Protein AF-A0A7S3Y9T7-F1 (afdb_monomer_lite)

Foldseek 3Di:
DDDDDDDDDDDDDDDDDDDDDDDPPDPPPPPPDPLDLPLVLLVQLQCVLPLVNPQFRALVSVLVSLCQQADCPDPVVVQSVPPPSSDPVVLCVLCVVLVHDNVRHDGSVSSVVCVVVVPDRRDSVRSVPRVPPAFDDDPVNLVLLVLLQVVLPPVPPQFRAPVSLCVLQVPDDLVNQVVLCVVVVHDNGRHHGSSSLSVVLRVVDDSNVVSSVPDDNPPPPPCPVCPVVVVVVVVVVVVVCCVVVVVVVVVVVDPPDDPVVVVVVVVVVVVVVVVVVVD

Structure (mmCIF, N/CA/C/O backbone):
data_AF-A0A7S3Y9T7-F1
#
_entry.id   AF-A0A7S3Y9T7-F1
#
loop_
_atom_site.group_PDB
_atom_site.id
_atom_site.type_symbol
_atom_site.label_atom_id
_atom_site.label_alt_id
_atom_site.label_comp_id
_atom_site.label_asym_id
_atom_site.label_entity_id
_atom_site.label_seq_id
_atom_site.pdbx_PDB_ins_code
_atom_site.Cartn_x
_atom_site.Cartn_y
_atom_site.Cartn_z
_atom_site.occupancy
_atom_site.B_iso_or_equiv
_atom_site.auth_seq_id
_atom_site.auth_comp_id
_atom_site.auth_asym_id
_atom_site.auth_atom_id
_atom_site.pdbx_PDB_model_num
ATOM 1 N N . ASP A 1 1 ? -39.111 18.682 19.585 1.00 49.12 1 ASP A N 1
ATOM 2 C CA . ASP A 1 1 ? -40.121 17.680 19.980 1.00 49.12 1 ASP A CA 1
ATOM 3 C C . ASP A 1 1 ? -40.919 17.181 18.788 1.00 49.12 1 ASP A C 1
ATOM 5 O O . ASP A 1 1 ? -42.037 17.613 18.546 1.00 49.12 1 ASP A O 1
ATOM 9 N N . ALA A 1 2 ? -40.319 16.281 18.009 1.00 41.00 2 ALA A N 1
ATOM 10 C CA . ALA A 1 2 ? -41.018 15.524 16.978 1.00 41.00 2 ALA A CA 1
ATOM 11 C C . ALA A 1 2 ? -40.841 14.047 17.327 1.00 41.00 2 ALA A C 1
ATOM 13 O O . ALA A 1 2 ? -39.738 13.510 17.258 1.00 41.00 2 ALA A O 1
ATOM 14 N N . ALA A 1 3 ? -41.929 13.469 17.824 1.00 41.81 3 ALA A N 1
ATOM 15 C CA . ALA A 1 3 ? -42.002 12.148 18.413 1.00 41.81 3 ALA A CA 1
ATOM 16 C C . ALA A 1 3 ? -41.741 11.037 17.387 1.00 41.81 3 ALA A C 1
ATOM 18 O O . ALA A 1 3 ? -42.323 11.017 16.299 1.00 41.81 3 ALA A O 1
ATOM 19 N N . GLU A 1 4 ? -40.892 10.096 17.792 1.00 40.97 4 GLU A N 1
ATOM 20 C CA . GLU A 1 4 ? -40.717 8.785 17.183 1.00 40.97 4 GLU A CA 1
ATOM 21 C C . GLU A 1 4 ? -42.053 8.029 17.146 1.00 40.97 4 GLU A C 1
ATOM 23 O O . GLU A 1 4 ? -42.783 7.966 18.137 1.00 40.97 4 GLU A O 1
ATOM 28 N N . LYS A 1 5 ? -42.369 7.422 15.998 1.00 46.81 5 LYS A N 1
ATOM 29 C CA . LYS A 1 5 ? -43.410 6.395 15.903 1.00 46.81 5 LYS A CA 1
ATOM 30 C C . LYS A 1 5 ? -42.742 5.015 15.873 1.00 46.81 5 LYS A C 1
ATOM 32 O O . LYS A 1 5 ? -41.926 4.784 14.981 1.00 46.81 5 LYS A O 1
ATOM 37 N N . PRO A 1 6 ? -43.101 4.089 16.778 1.00 47.19 6 PRO A N 1
ATOM 38 C CA . PRO A 1 6 ? -42.644 2.707 16.723 1.00 47.19 6 PRO A CA 1
ATOM 39 C C . PRO A 1 6 ? -43.492 1.907 15.725 1.00 47.19 6 PRO A C 1
ATOM 41 O O . PRO A 1 6 ? -44.721 1.988 15.736 1.00 47.19 6 PRO A O 1
ATOM 44 N N . PHE A 1 7 ? -42.843 1.116 14.871 1.00 39.94 7 PHE A N 1
ATOM 45 C CA . PHE A 1 7 ? -43.518 0.162 13.991 1.00 39.94 7 PHE A CA 1
ATOM 46 C C . PHE A 1 7 ? -43.463 -1.227 14.641 1.00 39.94 7 PHE A C 1
ATOM 48 O O . PHE A 1 7 ? -42.431 -1.895 14.630 1.00 39.94 7 PHE A O 1
ATOM 55 N N . LEU A 1 8 ? -44.575 -1.626 15.260 1.00 40.97 8 LEU A N 1
ATOM 56 C CA . LEU A 1 8 ? -44.822 -2.967 15.785 1.00 40.97 8 LEU A CA 1
ATOM 57 C C . LEU A 1 8 ? -45.651 -3.767 14.776 1.00 40.97 8 LEU A C 1
ATOM 59 O O . LEU A 1 8 ? -46.703 -3.302 14.356 1.00 40.97 8 LEU A O 1
ATOM 63 N N . GLY A 1 9 ? -45.184 -4.988 14.499 1.00 35.34 9 GLY A N 1
ATOM 64 C CA . GLY A 1 9 ? -46.000 -6.196 14.364 1.00 35.34 9 GLY A CA 1
ATOM 65 C C . GLY A 1 9 ? -46.881 -6.352 13.123 1.00 35.34 9 GLY A C 1
ATOM 66 O O . GLY A 1 9 ? -47.842 -5.624 12.938 1.00 35.34 9 GLY A O 1
ATOM 67 N N . ASN A 1 10 ? -46.646 -7.433 12.376 1.00 36.41 10 ASN A N 1
ATOM 68 C CA . ASN A 1 10 ? -47.749 -8.247 11.873 1.00 36.41 10 ASN A CA 1
ATOM 69 C C . ASN A 1 10 ? -47.364 -9.732 11.888 1.00 36.41 10 ASN A C 1
ATOM 71 O O . ASN A 1 10 ? -46.427 -10.163 11.219 1.00 36.41 10 ASN A O 1
ATOM 75 N N . SER A 1 11 ? -48.117 -10.471 12.702 1.00 39.12 11 SER A N 1
ATOM 76 C CA . SER A 1 11 ? -48.344 -11.913 12.630 1.00 39.12 11 SER A CA 1
ATOM 77 C C . SER A 1 11 ? -49.447 -12.214 11.610 1.00 39.12 11 SER A C 1
ATOM 79 O O . SER A 1 11 ? -50.312 -11.366 11.417 1.00 39.12 11 SER A O 1
ATOM 81 N N . LEU A 1 12 ? -49.428 -13.447 11.085 1.00 39.00 12 LEU A N 1
ATOM 82 C CA . LEU A 1 12 ? -50.397 -14.224 10.272 1.00 39.00 12 LEU A CA 1
ATOM 83 C C . LEU A 1 12 ? -49.661 -14.721 9.009 1.00 39.00 12 LEU A C 1
ATOM 85 O O . LEU A 1 12 ? -48.993 -13.938 8.354 1.00 39.00 12 LEU A O 1
ATOM 89 N N . GLU A 1 13 ? -49.675 -15.991 8.609 1.00 41.69 13 GLU A N 1
ATOM 90 C CA . GLU A 1 13 ? -50.643 -17.059 8.852 1.00 41.69 13 GLU A CA 1
ATOM 91 C C . GLU A 1 13 ? -50.007 -18.432 8.524 1.00 41.69 13 GLU A C 1
ATOM 93 O O . GLU A 1 13 ? -49.109 -18.538 7.689 1.00 41.69 13 GLU A O 1
ATOM 98 N N . LYS A 1 14 ? -50.479 -19.480 9.212 1.00 41.59 14 LYS A N 1
ATOM 99 C CA . LYS A 1 14 ? -50.368 -20.912 8.849 1.00 41.59 14 LYS A CA 1
ATOM 100 C C . LYS A 1 14 ? -51.162 -21.142 7.540 1.00 41.59 14 LYS A C 1
ATOM 102 O O . LYS A 1 14 ? -52.044 -20.346 7.267 1.00 41.59 14 LYS A O 1
ATOM 107 N N . ALA A 1 15 ? -51.043 -22.178 6.716 1.00 43.03 15 ALA A N 1
ATOM 108 C CA . ALA A 1 15 ? -50.392 -23.484 6.688 1.00 43.03 15 ALA A CA 1
ATOM 109 C C . ALA A 1 15 ? -50.273 -23.877 5.195 1.00 43.03 15 ALA A C 1
ATOM 111 O O . ALA A 1 15 ? -51.022 -23.347 4.384 1.00 43.03 15 ALA A O 1
ATOM 112 N N . ASP A 1 16 ? -49.405 -24.827 4.843 1.00 43.34 16 ASP A N 1
ATOM 113 C CA . ASP A 1 16 ? -49.863 -26.033 4.140 1.00 43.34 16 ASP A CA 1
ATOM 114 C C . ASP A 1 16 ? -48.762 -27.091 4.067 1.00 43.34 16 ASP A C 1
ATOM 116 O O . ASP A 1 16 ? -47.592 -26.824 3.794 1.00 43.34 16 ASP A O 1
ATOM 120 N N . SER A 1 17 ? -49.176 -28.312 4.393 1.00 45.91 17 SER A N 1
ATOM 121 C CA . SER A 1 17 ? -48.370 -29.515 4.515 1.00 45.91 17 SER A CA 1
ATOM 122 C C . SER A 1 17 ? -48.588 -30.442 3.320 1.00 45.91 17 SER A C 1
ATOM 124 O O . SER A 1 17 ? -49.709 -30.871 3.070 1.00 45.91 17 SER A O 1
ATOM 126 N N . SER A 1 18 ? -47.510 -30.823 2.645 1.00 43.91 18 SER A N 1
ATOM 127 C CA . SER A 1 18 ? -47.302 -32.107 1.947 1.00 43.91 18 SER A CA 1
ATOM 128 C C . SER A 1 18 ? -45.825 -32.086 1.525 1.00 43.91 18 SER A C 1
ATOM 130 O O . SER A 1 18 ? -45.368 -31.085 0.994 1.00 43.91 18 SER A O 1
ATOM 132 N N . GLY A 1 19 ? -44.933 -33.003 1.891 1.00 38.06 19 GLY A N 1
ATOM 133 C CA . GLY A 1 19 ? -45.004 -34.458 1.893 1.00 38.06 19 GLY A CA 1
ATOM 134 C C . GLY A 1 19 ? -43.937 -34.944 0.896 1.00 38.06 19 GLY A C 1
ATOM 135 O O . GLY A 1 19 ? -44.040 -34.591 -0.269 1.00 38.06 19 GLY A O 1
ATOM 136 N N . GLU A 1 20 ? -42.952 -35.731 1.366 1.00 39.34 20 GLU A N 1
ATOM 137 C CA . GLU A 1 20 ? -41.862 -36.401 0.605 1.00 39.34 20 GLU A CA 1
ATOM 138 C C . GLU A 1 20 ? -40.694 -35.514 0.109 1.00 39.34 20 GLU A C 1
ATOM 140 O O . GLU A 1 20 ? -40.901 -34.481 -0.500 1.00 39.34 20 GLU A O 1
ATOM 145 N N . LYS A 1 21 ? -39.401 -35.818 0.295 1.00 37.66 21 LYS A N 1
ATOM 146 C CA . LYS A 1 21 ? -38.645 -37.036 0.638 1.00 37.66 21 LYS A CA 1
ATOM 147 C C . LYS A 1 21 ? -37.485 -36.651 1.563 1.00 37.66 21 LYS A C 1
ATOM 149 O O . LYS A 1 21 ? -36.825 -35.642 1.345 1.00 37.66 21 LYS A O 1
ATOM 154 N N . GLY A 1 22 ? -37.229 -37.480 2.574 1.00 39.59 22 GLY A N 1
ATOM 155 C CA . GLY A 1 22 ? -36.104 -37.311 3.488 1.00 39.59 22 GLY A CA 1
ATOM 156 C C . GLY A 1 22 ? -34.767 -37.556 2.796 1.00 39.59 22 GLY A C 1
ATOM 157 O O . GLY A 1 22 ? -34.355 -38.701 2.618 1.00 39.59 22 GLY A O 1
ATOM 158 N N . GLU A 1 23 ? -34.076 -36.475 2.459 1.00 39.59 23 GLU A N 1
ATOM 159 C CA . GLU A 1 23 ? -32.633 -36.479 2.279 1.00 39.59 23 GLU A CA 1
ATOM 160 C C . GLU A 1 23 ? -32.023 -36.221 3.657 1.00 39.59 23 GLU A C 1
ATOM 162 O O . GLU A 1 23 ? -32.215 -35.164 4.257 1.00 39.59 23 GLU A O 1
ATOM 167 N N . LYS A 1 24 ? -31.370 -37.248 4.212 1.00 39.94 24 LYS A N 1
ATOM 168 C CA . LYS A 1 24 ? -30.599 -37.144 5.451 1.00 39.94 24 LYS A CA 1
ATOM 169 C C . LYS A 1 24 ? -29.427 -36.201 5.191 1.00 39.94 24 LYS A C 1
ATOM 171 O O . LYS A 1 24 ? -28.340 -36.648 4.834 1.00 39.94 24 LYS A O 1
ATOM 176 N N . VAL A 1 25 ? -29.658 -34.905 5.371 1.00 42.78 25 VAL A N 1
ATOM 177 C CA . VAL A 1 25 ? -28.586 -33.937 5.566 1.00 42.78 25 VAL A CA 1
ATOM 178 C C . VAL A 1 25 ? -27.939 -34.330 6.882 1.00 42.78 25 VAL A C 1
ATOM 180 O O . VAL A 1 25 ? -28.549 -34.239 7.945 1.00 42.78 25 VAL A O 1
ATOM 183 N N . ALA A 1 26 ? -26.749 -34.910 6.777 1.00 37.69 26 ALA A N 1
ATOM 184 C CA . ALA A 1 26 ? -25.931 -35.227 7.923 1.00 37.69 26 ALA A CA 1
ATOM 185 C C . ALA A 1 26 ? -25.745 -33.946 8.740 1.00 37.69 26 ALA A C 1
ATOM 187 O O . ALA A 1 26 ? -25.224 -32.958 8.222 1.00 37.69 26 ALA A O 1
ATOM 188 N N . ASP A 1 27 ? -26.167 -33.992 10.004 1.00 39.94 27 ASP A N 1
ATOM 189 C CA . ASP A 1 27 ? -25.687 -33.110 11.061 1.00 39.94 27 ASP A CA 1
ATOM 190 C C . ASP A 1 27 ? -24.163 -33.258 11.133 1.00 39.94 27 ASP A C 1
ATOM 192 O O . ASP A 1 27 ? -23.608 -34.043 11.905 1.00 39.94 27 ASP A O 1
ATOM 196 N N . THR A 1 28 ? -23.448 -32.532 10.279 1.00 42.06 28 THR A N 1
ATOM 197 C CA . THR A 1 28 ? -22.055 -32.213 10.541 1.00 42.06 28 THR A CA 1
ATOM 198 C C . THR A 1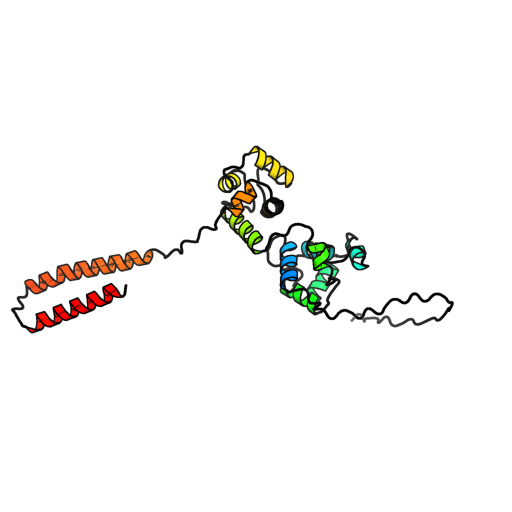 28 ? -22.081 -31.121 11.588 1.00 42.06 28 THR A C 1
ATOM 200 O O . THR A 1 28 ? -22.211 -29.940 11.266 1.00 42.06 28 THR A O 1
ATOM 203 N N . ALA A 1 29 ? -21.997 -31.543 12.850 1.00 34.25 29 ALA A N 1
ATOM 204 C CA . ALA A 1 29 ? -21.604 -30.677 13.946 1.00 34.25 29 ALA A CA 1
ATOM 205 C C . ALA A 1 29 ? -20.441 -29.775 13.478 1.00 34.25 29 ALA A C 1
ATOM 207 O O . ALA A 1 29 ? -19.526 -30.284 12.812 1.00 34.25 29 ALA A O 1
ATOM 208 N N . PRO A 1 30 ? -20.475 -28.459 13.764 1.00 40.53 30 PRO A N 1
ATOM 209 C CA . PRO A 1 30 ? -19.373 -27.573 13.425 1.00 40.53 30 PRO A CA 1
ATOM 210 C C . PRO A 1 30 ? -18.113 -28.164 14.049 1.00 40.53 30 PRO A C 1
ATOM 212 O O . PRO A 1 30 ? -18.070 -28.437 15.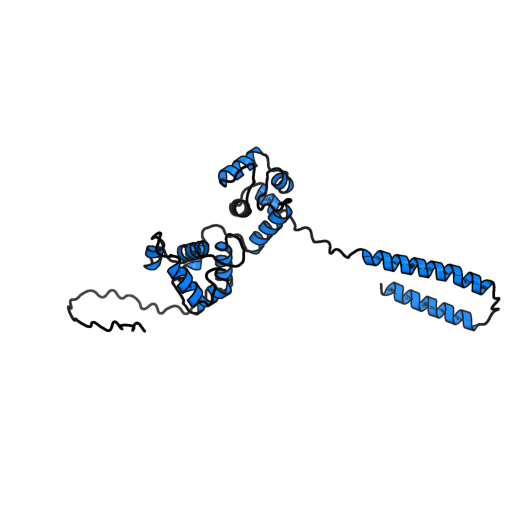248 1.00 40.53 30 PRO A O 1
ATOM 215 N N . LYS A 1 31 ? -17.122 -28.469 13.208 1.00 41.25 31 LYS A N 1
ATOM 216 C CA . LYS A 1 31 ? -15.832 -28.950 13.685 1.00 41.25 31 LYS A CA 1
ATOM 217 C C . LYS A 1 31 ? -15.238 -27.816 14.511 1.00 41.25 31 LYS A C 1
ATOM 219 O O . LYS A 1 31 ? -14.794 -26.832 13.940 1.00 41.25 31 LYS A O 1
ATOM 224 N N . GLU A 1 32 ? -15.249 -27.964 15.834 1.00 39.59 32 GLU A N 1
ATOM 225 C CA . GLU A 1 32 ? -14.451 -27.169 16.768 1.00 39.59 32 GLU A CA 1
ATOM 226 C C . GLU A 1 32 ? -12.969 -27.404 16.447 1.00 39.59 32 GLU A C 1
ATOM 228 O O . GLU A 1 32 ? -12.297 -28.258 17.022 1.00 39.59 32 GLU A O 1
ATOM 233 N N . GLY A 1 33 ? -12.480 -26.708 15.430 1.00 41.84 33 GLY A N 1
ATOM 234 C CA . GLY A 1 33 ? -11.118 -26.784 14.937 1.00 41.84 33 GLY A CA 1
ATOM 235 C C . GLY A 1 33 ? -10.621 -25.376 14.695 1.00 41.84 33 GLY A C 1
ATOM 236 O O . GLY A 1 33 ? -10.555 -24.954 13.554 1.00 41.84 33 GLY A O 1
ATOM 237 N N . ASP A 1 34 ? -10.340 -24.673 15.792 1.00 47.00 34 ASP A N 1
ATOM 238 C CA . ASP A 1 34 ? -9.683 -23.363 15.845 1.00 47.00 34 ASP A CA 1
ATOM 239 C C . ASP A 1 34 ? -10.107 -22.400 14.728 1.00 47.00 34 ASP A C 1
ATOM 241 O O . ASP A 1 34 ? -9.303 -21.871 13.961 1.00 47.00 34 ASP A O 1
ATOM 245 N N . ASP A 1 35 ? -11.417 -22.165 14.652 1.00 51.50 35 ASP A N 1
ATOM 246 C CA . ASP A 1 35 ? -11.983 -21.047 13.923 1.00 51.50 35 ASP A CA 1
ATOM 247 C C . ASP A 1 35 ? -11.519 -19.774 14.642 1.00 51.50 35 ASP A C 1
ATOM 249 O O . ASP A 1 35 ? -12.269 -19.149 15.383 1.00 51.50 35 ASP A O 1
ATOM 253 N N . ARG A 1 36 ? -10.288 -19.326 14.471 1.00 55.62 36 ARG A N 1
ATOM 254 C CA . ARG A 1 36 ? -9.866 -17.957 14.769 1.00 55.62 36 ARG A CA 1
ATOM 255 C C . ARG A 1 36 ? -9.078 -17.536 13.549 1.00 55.62 36 ARG A C 1
ATOM 257 O O . ARG A 1 36 ? -8.096 -18.181 13.211 1.00 55.62 36 ARG A O 1
ATOM 264 N N . ILE A 1 37 ? -9.547 -16.492 12.861 1.00 60.84 37 ILE A N 1
ATOM 265 C CA . ILE A 1 37 ? -8.692 -15.845 11.861 1.00 60.84 37 ILE A CA 1
ATOM 266 C C . ILE A 1 37 ? -7.451 -15.446 12.639 1.00 60.84 37 ILE A C 1
ATOM 268 O O . ILE A 1 37 ? -7.576 -14.770 13.668 1.00 60.84 37 ILE A O 1
ATOM 272 N N . GLN A 1 38 ? -6.293 -15.942 12.221 1.00 66.50 38 GLN A N 1
ATOM 273 C CA . GLN A 1 38 ? -5.065 -15.616 12.926 1.00 66.50 38 GLN A CA 1
ATOM 274 C C . GLN A 1 38 ? -4.880 -14.103 12.796 1.00 66.50 38 GLN A C 1
ATOM 276 O O . GLN A 1 38 ? -5.134 -13.537 11.733 1.00 66.50 38 GLN A O 1
ATOM 281 N N . ALA A 1 39 ? -4.521 -13.427 13.890 1.00 72.81 39 ALA A N 1
ATOM 282 C CA . ALA A 1 39 ? -4.375 -11.969 13.901 1.00 72.81 39 ALA A CA 1
ATOM 283 C C . ALA A 1 39 ? -3.469 -11.479 12.753 1.00 72.81 39 ALA A C 1
ATOM 285 O O . ALA A 1 39 ? -3.737 -10.437 12.153 1.00 72.81 39 ALA A O 1
ATOM 286 N N . ASP A 1 40 ? -2.486 -12.305 12.405 1.00 72.25 40 ASP A N 1
ATOM 287 C CA . ASP A 1 40 ? -1.539 -12.128 11.311 1.00 72.25 40 ASP A CA 1
ATOM 288 C C . ASP A 1 40 ? -2.230 -12.066 9.933 1.00 72.25 40 ASP A C 1
ATOM 290 O O . ASP A 1 40 ? -1.885 -11.232 9.100 1.00 72.25 40 ASP A O 1
ATOM 294 N N . GLU A 1 41 ? -3.269 -12.875 9.687 1.00 75.88 41 GLU A N 1
ATOM 295 C CA . GLU A 1 41 ? -4.016 -12.856 8.419 1.00 75.88 41 GLU A CA 1
ATOM 296 C C . GLU A 1 41 ? -4.854 -11.578 8.264 1.00 75.88 41 GLU A C 1
ATOM 298 O O . GLU A 1 41 ? -5.007 -11.059 7.156 1.00 75.88 41 GLU A O 1
ATOM 303 N N . ILE A 1 42 ? -5.397 -11.052 9.369 1.00 80.56 42 ILE A N 1
ATOM 304 C CA . ILE A 1 42 ? -6.134 -9.779 9.362 1.00 80.56 42 ILE A CA 1
ATOM 305 C C . ILE A 1 42 ? -5.175 -8.627 9.059 1.00 80.56 42 ILE A C 1
ATOM 307 O O . ILE A 1 42 ? -5.536 -7.728 8.301 1.00 80.56 42 ILE A O 1
ATOM 311 N N . GLU A 1 43 ? -3.970 -8.662 9.626 1.00 84.81 43 GLU A N 1
ATOM 312 C CA . GLU A 1 43 ? -2.930 -7.660 9.397 1.00 84.81 43 GLU A CA 1
ATOM 313 C C . GLU A 1 43 ? -2.440 -7.664 7.945 1.00 84.81 43 GLU A C 1
ATOM 315 O O . GLU A 1 43 ? -2.453 -6.616 7.302 1.00 84.81 43 GLU A O 1
ATOM 320 N N . GLU A 1 44 ? -2.130 -8.832 7.373 1.00 78.00 44 GLU A N 1
ATOM 321 C CA . GLU A 1 44 ? -1.762 -8.937 5.953 1.00 78.00 44 GLU A CA 1
ATOM 322 C C . GLU A 1 44 ? -2.856 -8.392 5.029 1.00 78.00 44 GLU A C 1
ATOM 324 O O . GLU A 1 44 ? -2.585 -7.736 4.017 1.00 78.00 44 GLU A O 1
ATOM 329 N N . LEU A 1 45 ? -4.114 -8.675 5.361 1.00 80.69 45 LEU A N 1
ATOM 330 C CA . LEU A 1 45 ? -5.239 -8.229 4.562 1.00 80.69 45 LEU A CA 1
ATOM 331 C C . LEU A 1 45 ? -5.479 -6.720 4.720 1.00 80.69 45 LEU A C 1
ATOM 333 O O . LEU A 1 45 ? -5.781 -6.055 3.733 1.00 80.69 45 LEU A O 1
ATOM 337 N N . PHE A 1 46 ? -5.313 -6.171 5.923 1.00 87.62 46 PHE A N 1
ATOM 338 C CA . PHE A 1 46 ? -5.353 -4.729 6.165 1.00 87.62 46 PHE A CA 1
ATOM 339 C C . PHE A 1 46 ? -4.299 -4.009 5.322 1.00 87.62 46 PHE A C 1
ATOM 341 O O . PHE A 1 46 ? -4.644 -3.164 4.497 1.00 87.62 46 PHE A O 1
ATOM 348 N N . ASP A 1 47 ? -3.041 -4.438 5.433 1.00 83.94 47 ASP A N 1
ATOM 349 C CA . ASP A 1 47 ? -1.902 -3.873 4.703 1.00 83.94 47 ASP A CA 1
ATOM 350 C C . ASP A 1 47 ? -2.077 -3.950 3.183 1.00 83.94 47 ASP A C 1
ATOM 352 O O . ASP A 1 47 ? -1.483 -3.173 2.430 1.00 83.94 47 ASP A O 1
ATOM 356 N N . ARG A 1 48 ? -2.853 -4.918 2.695 1.00 80.88 48 ARG A N 1
ATOM 357 C CA . ARG A 1 48 ? -3.149 -5.048 1.271 1.00 80.88 48 ARG A CA 1
ATOM 358 C C . ARG A 1 48 ? -4.088 -3.960 0.763 1.00 80.88 48 ARG A C 1
ATOM 360 O O . ARG A 1 48 ? -3.925 -3.536 -0.380 1.00 80.88 48 ARG A O 1
ATOM 367 N N . PHE A 1 49 ? -5.087 -3.592 1.558 1.00 86.56 49 PHE A N 1
ATOM 368 C CA . PHE A 1 49 ? -6.101 -2.614 1.166 1.00 86.56 49 PHE A CA 1
ATOM 369 C C . PHE A 1 49 ? -5.738 -1.187 1.565 1.00 86.56 49 PHE A C 1
ATOM 371 O O . PHE A 1 49 ? -6.290 -0.272 0.972 1.00 86.56 49 PHE A O 1
ATOM 378 N N . ASP A 1 50 ? -4.802 -1.008 2.495 1.00 87.75 50 ASP A N 1
ATOM 379 C CA . ASP A 1 50 ? -4.157 0.272 2.795 1.00 87.75 50 ASP A CA 1
ATOM 380 C C . ASP A 1 50 ? -3.219 0.654 1.623 1.00 87.75 50 ASP A C 1
ATOM 382 O O . ASP A 1 50 ? -2.023 0.315 1.598 1.00 87.75 50 ASP A O 1
ATOM 386 N N . GLU A 1 51 ? -3.813 1.241 0.568 1.00 81.88 51 GLU A N 1
ATOM 387 C CA . GLU A 1 51 ? -3.159 1.539 -0.716 1.00 81.88 51 GLU A CA 1
ATOM 388 C C . GLU A 1 51 ? -2.060 2.586 -0.513 1.00 81.88 51 GLU A C 1
ATOM 390 O O . GLU A 1 51 ? -0.962 2.434 -1.058 1.00 81.88 51 GLU A O 1
ATOM 395 N N . ASP A 1 52 ? -2.339 3.610 0.295 1.00 80.75 52 ASP A N 1
ATOM 396 C CA . ASP A 1 52 ? -1.412 4.700 0.609 1.00 80.75 52 ASP A CA 1
ATOM 397 C C . ASP A 1 52 ? -0.511 4.406 1.821 1.00 80.75 52 ASP A C 1
ATOM 399 O O . ASP A 1 52 ? 0.475 5.109 2.042 1.00 80.75 52 ASP A O 1
ATOM 403 N N . SER A 1 53 ? -0.764 3.305 2.538 1.00 84.31 53 SER A N 1
ATOM 404 C CA . SER A 1 53 ? 0.018 2.877 3.700 1.00 84.31 53 SER A CA 1
ATOM 405 C C . SER A 1 53 ? 0.042 3.896 4.834 1.00 84.31 53 SER A C 1
ATOM 407 O O . SER A 1 53 ? 1.050 4.014 5.540 1.00 84.31 53 SER A O 1
ATOM 409 N N . ASN A 1 54 ? -1.047 4.640 5.000 1.00 84.81 54 ASN A N 1
ATOM 410 C CA . ASN A 1 54 ? -1.175 5.642 6.049 1.00 84.81 54 ASN A CA 1
ATOM 411 C C . ASN A 1 54 ? -1.571 5.025 7.413 1.00 84.81 54 ASN A C 1
ATOM 413 O O . ASN A 1 54 ? -1.598 5.739 8.416 1.00 84.81 54 ASN A O 1
ATOM 417 N N . GLY A 1 55 ? -1.843 3.713 7.472 1.00 89.94 55 GLY A N 1
ATOM 418 C CA . GLY A 1 55 ? -2.283 2.998 8.673 1.00 89.94 55 GLY A CA 1
ATOM 419 C C . GLY A 1 55 ? -3.798 3.030 8.906 1.00 89.94 55 GLY A C 1
ATOM 420 O O . GLY A 1 55 ? -4.265 2.606 9.970 1.00 89.94 55 GLY A O 1
ATOM 421 N N . PHE A 1 56 ? -4.569 3.519 7.937 1.00 95.06 56 PHE A N 1
ATOM 422 C CA . PHE A 1 56 ? -6.013 3.697 7.993 1.00 95.06 56 PHE A CA 1
ATOM 423 C C . PHE A 1 56 ? -6.670 3.259 6.683 1.00 95.06 56 PHE A C 1
ATOM 425 O O . PHE A 1 56 ? -6.298 3.693 5.604 1.00 95.06 56 PHE A O 1
ATOM 432 N N . LEU A 1 57 ? -7.751 2.486 6.778 1.00 92.12 57 LEU A N 1
ATOM 433 C CA . LEU A 1 57 ? -8.599 2.201 5.624 1.00 92.12 57 LEU A CA 1
ATOM 434 C C . LEU A 1 57 ? -9.639 3.303 5.463 1.00 92.12 57 LEU A C 1
ATOM 436 O O . LEU A 1 57 ? -10.567 3.433 6.274 1.00 92.12 57 LEU A O 1
ATOM 440 N N . ASN A 1 58 ? -9.519 4.070 4.386 1.00 93.94 58 ASN A N 1
ATOM 441 C CA . ASN A 1 58 ? -10.540 5.020 3.971 1.00 93.94 58 ASN A CA 1
ATOM 442 C C . ASN A 1 58 ? -11.762 4.294 3.363 1.00 93.94 58 ASN A C 1
ATOM 444 O O . ASN A 1 58 ? -11.792 3.076 3.181 1.00 93.94 58 ASN A O 1
ATOM 448 N N . ARG A 1 59 ? -12.816 5.042 3.006 1.00 92.94 59 ARG A N 1
ATOM 449 C CA . ARG A 1 59 ? -14.059 4.462 2.454 1.00 92.94 59 ARG A CA 1
ATOM 450 C C . ARG A 1 59 ? -13.829 3.591 1.213 1.00 92.94 59 ARG A C 1
ATOM 452 O O . ARG A 1 59 ? -14.504 2.575 1.058 1.00 92.94 59 ARG A O 1
ATOM 459 N N . LYS A 1 60 ? -12.960 4.028 0.295 1.00 90.00 60 LYS A N 1
ATOM 460 C CA . LYS A 1 60 ? -12.691 3.326 -0.970 1.00 90.00 60 LYS A CA 1
ATOM 461 C C . LYS A 1 60 ? -11.975 2.007 -0.683 1.00 90.00 60 LYS A C 1
ATOM 463 O O . LYS A 1 60 ? -12.388 0.974 -1.202 1.00 90.00 60 LYS A O 1
ATOM 468 N N . GLU A 1 61 ? -10.965 2.047 0.172 1.00 90.88 61 GLU A N 1
ATOM 469 C CA . GLU A 1 61 ? -10.162 0.889 0.573 1.00 90.88 61 GLU A CA 1
ATOM 470 C C . GLU A 1 61 ? -10.989 -0.123 1.364 1.00 90.88 61 GLU A C 1
ATOM 472 O O . GLU A 1 61 ? -11.009 -1.306 1.032 1.00 90.88 61 GLU A O 1
ATOM 477 N N . LEU A 1 62 ? -11.787 0.343 2.330 1.00 89.00 62 LEU A N 1
ATOM 478 C CA . LEU A 1 62 ? -12.688 -0.516 3.097 1.00 89.00 62 LEU A CA 1
ATOM 479 C C . LEU A 1 62 ? -13.772 -1.159 2.216 1.00 89.00 62 LEU A C 1
ATOM 481 O O . LEU A 1 62 ? -14.189 -2.295 2.444 1.00 89.00 62 LEU A O 1
ATOM 485 N N . PHE A 1 63 ? -14.250 -0.460 1.186 1.00 87.06 63 PHE A N 1
ATOM 486 C CA . PHE A 1 63 ? -15.180 -1.066 0.238 1.00 87.06 63 PHE A CA 1
ATOM 487 C C . PHE A 1 63 ? -14.529 -2.226 -0.521 1.00 87.06 63 PHE A C 1
ATOM 489 O O . PHE A 1 63 ? -15.109 -3.310 -0.596 1.00 87.06 63 PHE A O 1
ATOM 496 N N . GLN A 1 64 ? -13.319 -2.020 -1.049 1.00 84.25 64 GLN A N 1
ATOM 497 C CA . GLN A 1 64 ? -12.570 -3.082 -1.721 1.00 84.25 64 GLN A CA 1
ATOM 498 C C . GLN A 1 64 ? -12.273 -4.246 -0.770 1.00 84.25 64 GLN A C 1
ATOM 500 O O . GLN A 1 64 ? -12.423 -5.405 -1.160 1.00 84.25 64 GLN A O 1
ATOM 505 N N . TYR A 1 65 ? -11.939 -3.934 0.483 1.00 84.25 65 TYR A N 1
ATOM 506 C CA . TYR A 1 65 ? -11.764 -4.903 1.554 1.00 84.25 65 TYR A CA 1
ATOM 507 C C . TYR A 1 65 ? -12.999 -5.798 1.691 1.00 84.25 65 TYR A C 1
ATOM 509 O O . TYR A 1 65 ? -12.882 -7.023 1.644 1.00 84.25 65 TYR A O 1
ATOM 517 N N . PHE A 1 66 ? -14.204 -5.224 1.791 1.00 82.81 66 PHE A N 1
ATOM 518 C CA . PHE A 1 66 ? -15.437 -6.012 1.900 1.00 82.81 66 PHE A CA 1
ATOM 519 C C . PHE A 1 66 ? -15.750 -6.817 0.644 1.00 82.81 66 PHE A C 1
ATOM 521 O O . PHE A 1 66 ? -16.152 -7.974 0.752 1.00 82.81 66 PHE A O 1
ATOM 528 N N . VAL A 1 67 ? -15.545 -6.246 -0.542 1.00 81.06 67 VAL A N 1
ATOM 529 C CA . VAL A 1 67 ? -15.727 -6.967 -1.812 1.00 81.06 67 VAL A CA 1
ATOM 530 C C . VAL A 1 67 ? -14.814 -8.193 -1.873 1.00 81.06 67 VAL A C 1
ATOM 532 O O . VAL A 1 67 ? -15.244 -9.254 -2.316 1.00 81.06 67 VAL A O 1
ATOM 535 N N . ALA A 1 68 ? -13.571 -8.069 -1.406 1.00 77.25 68 ALA A N 1
ATOM 536 C CA . ALA A 1 68 ? -12.611 -9.163 -1.412 1.00 77.25 68 ALA A CA 1
ATOM 537 C C . ALA A 1 68 ? -12.870 -10.199 -0.312 1.00 77.25 68 ALA A C 1
ATOM 539 O O . ALA A 1 68 ? -12.665 -11.385 -0.538 1.00 77.25 68 ALA A O 1
ATOM 540 N N . THR A 1 69 ? -13.325 -9.776 0.866 1.00 76.25 69 THR A N 1
ATOM 541 C CA . THR A 1 69 ? -13.555 -10.658 2.027 1.00 76.25 69 THR A CA 1
ATOM 542 C C . THR A 1 69 ? -14.948 -11.260 2.089 1.00 76.25 69 THR A C 1
ATOM 544 O O . THR A 1 69 ? -15.192 -12.149 2.900 1.00 76.25 69 THR A O 1
ATOM 547 N N . THR A 1 70 ? -15.854 -10.855 1.201 1.00 75.75 70 THR A N 1
ATOM 548 C CA . THR A 1 70 ? -17.206 -11.408 1.143 1.00 75.75 70 THR A CA 1
ATOM 549 C C . THR A 1 70 ? -17.330 -12.407 -0.010 1.00 75.75 70 THR A C 1
ATOM 551 O O . THR A 1 70 ? -17.033 -12.051 -1.153 1.00 75.75 70 THR A O 1
ATOM 554 N N . PRO A 1 71 ? -17.832 -13.635 0.227 1.00 74.06 71 PRO A N 1
ATOM 555 C CA . PRO A 1 71 ? -18.099 -14.582 -0.848 1.00 74.06 71 PRO A CA 1
ATOM 556 C C . PRO A 1 71 ? -19.057 -13.983 -1.884 1.00 74.06 71 PRO A C 1
ATOM 558 O O . PRO A 1 71 ? -20.119 -13.482 -1.488 1.00 74.06 71 PRO A O 1
ATOM 561 N N . PRO A 1 72 ? -18.749 -14.056 -3.192 1.00 75.38 72 PRO A N 1
ATOM 562 C CA . PRO A 1 72 ? -19.575 -13.445 -4.235 1.00 75.38 72 PRO A CA 1
ATOM 563 C C . PRO A 1 72 ? -20.990 -14.035 -4.276 1.00 75.38 72 PRO A C 1
ATOM 565 O O . PRO A 1 72 ? -21.948 -13.312 -4.542 1.00 75.38 72 PRO A O 1
ATOM 568 N N . ASP A 1 73 ? -21.132 -15.317 -3.935 1.00 79.50 73 ASP A N 1
ATOM 569 C CA . ASP A 1 73 ? -22.417 -16.022 -3.942 1.00 79.50 73 ASP A CA 1
ATOM 570 C C . ASP A 1 73 ? -23.285 -15.723 -2.714 1.00 79.50 73 ASP A C 1
ATOM 572 O O . ASP A 1 73 ? -24.495 -15.980 -2.727 1.00 79.50 73 ASP A O 1
ATOM 576 N N . SER A 1 74 ? -22.701 -15.134 -1.665 1.00 78.81 74 SER A N 1
ATOM 577 C CA . SER A 1 74 ? -23.452 -14.731 -0.480 1.00 78.81 74 SER A CA 1
ATOM 578 C C . SER A 1 74 ? -24.432 -13.601 -0.806 1.00 78.81 74 SER A C 1
ATOM 580 O O . SER A 1 74 ? -24.231 -12.801 -1.724 1.00 78.81 74 SER A O 1
ATOM 582 N N . VAL A 1 75 ? -25.489 -13.478 0.005 1.00 80.88 75 VAL A N 1
ATOM 583 C CA . VAL A 1 75 ? -26.456 -12.367 -0.092 1.00 80.88 75 VAL A CA 1
ATOM 584 C C . VAL A 1 75 ? -25.741 -11.013 -0.081 1.00 80.88 75 VAL A C 1
ATOM 586 O O . VAL A 1 75 ? -26.175 -10.070 -0.736 1.00 80.88 75 VAL A O 1
ATOM 589 N N . MET A 1 76 ? -24.628 -10.922 0.644 1.00 76.38 76 MET A N 1
ATOM 590 C CA . MET A 1 76 ? -23.843 -9.703 0.764 1.00 76.38 76 MET A CA 1
ATOM 591 C C . MET A 1 76 ? -22.891 -9.475 -0.395 1.00 76.38 76 MET A C 1
ATOM 593 O O . MET A 1 76 ? -22.818 -8.345 -0.862 1.00 76.38 76 MET A O 1
ATOM 597 N N . GLY A 1 77 ? -22.242 -10.515 -0.918 1.00 78.56 77 GLY A N 1
ATOM 598 C CA . GLY A 1 77 ? -21.412 -10.413 -2.121 1.00 78.56 77 GLY A CA 1
ATOM 599 C C . GLY A 1 77 ? -22.213 -9.860 -3.296 1.00 78.56 77 GLY A C 1
ATOM 600 O O . GLY A 1 77 ? -21.800 -8.893 -3.934 1.00 78.56 77 GLY A O 1
ATOM 601 N N . LYS A 1 78 ? -23.439 -10.366 -3.486 1.00 82.38 78 LYS A N 1
ATOM 602 C CA . LYS A 1 78 ? -24.386 -9.853 -4.491 1.00 82.38 78 LYS A CA 1
ATOM 603 C C . LYS A 1 78 ? -24.770 -8.389 -4.267 1.00 82.38 78 LYS A C 1
ATOM 605 O O . LYS A 1 78 ? -24.981 -7.657 -5.230 1.00 82.38 78 LYS A O 1
ATOM 610 N N . LYS A 1 79 ? -24.865 -7.945 -3.010 1.00 83.62 79 LYS A N 1
ATOM 611 C CA . LYS A 1 79 ? -25.146 -6.542 -2.675 1.00 83.62 79 LYS A CA 1
ATOM 612 C C . LYS A 1 79 ? -23.924 -5.647 -2.890 1.00 83.62 79 LYS A C 1
ATOM 614 O O . LYS A 1 79 ? -24.083 -4.564 -3.433 1.00 83.62 79 LYS A O 1
ATOM 619 N N . TYR A 1 80 ? -22.716 -6.095 -2.548 1.00 77.88 80 TYR A N 1
ATOM 620 C CA . TYR A 1 80 ? -21.479 -5.338 -2.778 1.00 77.88 80 TYR A CA 1
ATOM 621 C C . TYR A 1 80 ? -21.142 -5.157 -4.264 1.00 77.88 80 TYR A C 1
ATOM 623 O O . TYR A 1 80 ? -20.491 -4.182 -4.621 1.00 77.88 80 TYR A O 1
ATOM 631 N N . GLN A 1 81 ? -21.633 -6.036 -5.141 1.00 76.12 81 GLN A 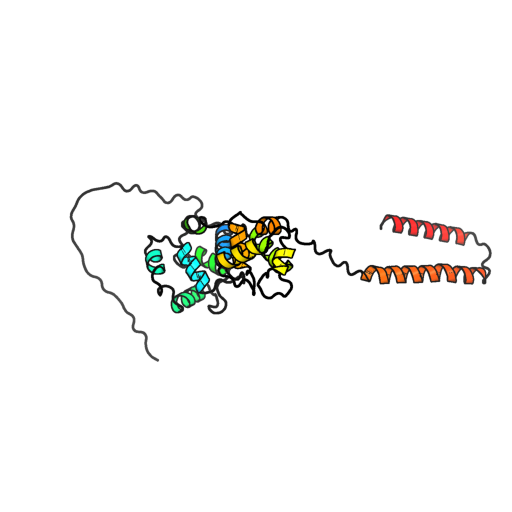N 1
ATOM 632 C CA . GLN A 1 81 ? -21.549 -5.842 -6.594 1.00 76.12 81 GLN A CA 1
ATOM 633 C C . GLN A 1 81 ? -22.420 -4.679 -7.102 1.00 76.12 81 GLN A C 1
ATOM 635 O O . GLN A 1 81 ? -22.209 -4.190 -8.211 1.00 76.12 81 GLN A O 1
ATOM 640 N N . GLN A 1 82 ? -23.391 -4.207 -6.312 1.00 82.12 82 GLN A N 1
ATOM 641 C CA . GLN A 1 82 ? -24.191 -3.037 -6.660 1.00 82.12 82 GLN A CA 1
ATOM 642 C C . GLN A 1 82 ? -23.391 -1.773 -6.332 1.00 82.12 82 GLN A C 1
ATOM 644 O O . GLN A 1 82 ? -23.043 -1.531 -5.176 1.00 82.12 82 GLN A O 1
ATOM 649 N N . LYS A 1 83 ? -23.131 -0.957 -7.361 1.00 70.50 83 LYS A N 1
ATOM 650 C CA . LYS A 1 83 ? -22.225 0.208 -7.340 1.00 70.50 83 LYS A CA 1
ATOM 651 C C . LYS A 1 83 ? -22.481 1.209 -6.197 1.00 70.50 83 LYS A C 1
ATOM 653 O O . LYS A 1 83 ? -21.546 1.879 -5.775 1.00 70.50 83 LYS A O 1
ATOM 658 N N . ASP A 1 84 ? -23.700 1.247 -5.657 1.00 78.69 84 ASP A N 1
ATOM 659 C CA . ASP A 1 84 ? -24.129 2.223 -4.645 1.00 78.69 84 ASP A CA 1
ATOM 660 C C . ASP A 1 84 ? -24.468 1.614 -3.275 1.00 78.69 84 ASP A C 1
ATOM 662 O O . ASP A 1 84 ? -24.927 2.318 -2.369 1.00 78.69 84 ASP A O 1
ATOM 666 N N . TYR A 1 85 ? -24.260 0.306 -3.088 1.00 80.44 85 TYR A N 1
ATOM 667 C CA . TYR A 1 85 ? -24.662 -0.355 -1.847 1.00 80.44 85 TYR A CA 1
ATOM 668 C C . TYR A 1 85 ? -23.843 0.118 -0.644 1.00 80.44 85 TYR A C 1
ATOM 670 O O . TYR A 1 85 ? -24.410 0.433 0.403 1.00 80.44 85 TYR A O 1
ATOM 678 N N . PHE A 1 86 ? -22.517 0.207 -0.786 1.00 82.75 86 PHE A N 1
ATOM 679 C CA . PHE A 1 86 ? -21.630 0.695 0.271 1.00 82.75 86 PHE A CA 1
ATOM 680 C C . PHE A 1 86 ? -21.376 2.198 0.124 1.00 82.75 86 PHE A C 1
ATOM 682 O O . PHE A 1 86 ? -20.301 2.662 -0.254 1.00 82.75 86 PHE A O 1
ATOM 689 N N . ASN A 1 87 ? -22.423 2.970 0.390 1.00 86.12 87 ASN A N 1
ATOM 690 C CA . ASN A 1 87 ? -22.370 4.424 0.340 1.00 86.12 87 ASN A CA 1
ATOM 691 C C . ASN A 1 87 ? -21.780 5.038 1.628 1.00 86.12 87 ASN A C 1
ATOM 693 O O . ASN A 1 87 ? -21.471 4.358 2.609 1.00 86.12 87 ASN A O 1
ATOM 697 N N . LEU A 1 88 ? -21.643 6.368 1.627 1.00 86.75 88 LEU A N 1
ATOM 698 C CA . LEU A 1 88 ? -21.078 7.126 2.747 1.00 86.75 88 LEU A CA 1
ATOM 699 C C . LEU A 1 88 ? -21.845 6.931 4.066 1.00 86.75 88 LEU A C 1
ATOM 701 O O . LEU A 1 88 ? -21.229 6.985 5.127 1.00 86.75 88 LEU A O 1
ATOM 705 N N . VAL A 1 89 ? -23.163 6.712 4.010 1.00 88.44 89 VAL A N 1
ATOM 706 C CA . VAL A 1 89 ? -23.995 6.526 5.208 1.00 88.44 89 VAL A CA 1
ATOM 707 C C . VAL A 1 89 ? -23.599 5.235 5.913 1.00 88.44 89 VAL A C 1
ATOM 709 O O . VAL A 1 89 ? -23.233 5.275 7.084 1.00 88.44 89 VAL A O 1
ATOM 712 N N . ARG A 1 90 ? -23.544 4.118 5.179 1.00 87.75 90 ARG A N 1
ATOM 713 C CA . ARG A 1 90 ? -23.126 2.826 5.744 1.00 87.75 90 ARG A CA 1
ATOM 714 C C . ARG A 1 90 ? -21.693 2.829 6.248 1.00 87.75 90 ARG A C 1
ATOM 716 O O . ARG A 1 90 ? -21.414 2.246 7.287 1.00 87.75 90 ARG A O 1
ATOM 723 N N . TYR A 1 91 ? -20.792 3.490 5.526 1.00 89.88 91 TYR A N 1
ATOM 724 C CA . TYR A 1 91 ? -19.413 3.647 5.977 1.00 89.88 91 TYR A CA 1
ATOM 725 C C . TYR A 1 91 ? -19.348 4.375 7.330 1.00 89.88 91 TYR A C 1
ATOM 727 O O . TYR A 1 91 ? -18.718 3.882 8.259 1.00 89.88 91 TYR A O 1
ATOM 735 N N . ARG A 1 92 ? -20.075 5.490 7.487 1.00 92.69 92 ARG A N 1
ATOM 736 C CA . ARG A 1 92 ? -20.145 6.228 8.761 1.00 92.69 92 ARG A CA 1
ATOM 737 C C . ARG A 1 92 ? -20.769 5.408 9.887 1.00 92.69 92 ARG A C 1
ATOM 739 O O . ARG A 1 92 ? -20.280 5.466 11.012 1.00 92.69 92 ARG A O 1
ATOM 746 N N . GLU A 1 93 ? -21.831 4.658 9.600 1.00 90.81 93 GLU A N 1
ATOM 747 C CA . GLU A 1 93 ? -22.452 3.744 10.568 1.00 90.81 93 GLU A CA 1
ATOM 748 C C . GLU A 1 93 ? -21.468 2.668 11.030 1.00 90.81 93 GLU A C 1
ATOM 750 O O . GLU A 1 93 ? -21.361 2.406 12.229 1.00 90.81 93 GLU A O 1
ATOM 755 N N . PHE A 1 94 ? -20.701 2.100 10.097 1.00 90.06 94 PHE A N 1
ATOM 756 C CA . PHE A 1 94 ? -19.677 1.112 10.408 1.00 90.06 94 PHE A CA 1
ATOM 757 C C . PHE A 1 94 ? -18.569 1.707 11.282 1.00 90.06 94 PHE A C 1
ATOM 759 O O . PHE A 1 94 ? -18.323 1.182 12.365 1.00 90.06 94 PHE A O 1
ATOM 766 N N . CYS A 1 95 ? -17.984 2.846 10.892 1.00 91.75 95 CYS A N 1
ATOM 767 C CA . CYS A 1 95 ? -16.998 3.569 11.705 1.00 91.75 95 CYS A CA 1
ATOM 768 C C . CYS A 1 95 ? -17.521 3.835 13.124 1.00 91.75 95 CYS A C 1
ATOM 770 O O . CYS A 1 95 ? -16.843 3.528 14.101 1.00 91.75 95 CYS A O 1
ATOM 772 N N . LYS A 1 96 ? -18.769 4.304 13.255 1.00 92.31 96 LYS A N 1
ATOM 773 C CA . LYS A 1 96 ? -19.402 4.552 14.557 1.00 92.31 96 LYS A CA 1
ATOM 774 C C . LYS A 1 96 ? -19.529 3.279 15.400 1.00 92.31 96 LYS A C 1
ATOM 776 O O . LYS A 1 96 ? -19.319 3.340 16.607 1.00 92.31 96 LYS A O 1
ATOM 781 N N . SER A 1 97 ? -19.846 2.137 14.785 1.00 88.88 97 SER A N 1
ATOM 782 C CA . SER A 1 97 ? -19.980 0.854 15.496 1.00 88.88 97 SER A CA 1
ATOM 783 C C . SER A 1 97 ? -18.659 0.336 16.080 1.00 88.88 97 SER A C 1
ATOM 785 O O . SER A 1 97 ? -18.659 -0.302 17.133 1.00 88.88 97 SER A O 1
ATOM 787 N N . VAL A 1 98 ? -17.531 0.665 15.442 1.00 90.50 98 VAL A N 1
ATOM 788 C CA . VAL A 1 98 ? -16.179 0.270 15.878 1.00 90.50 98 VAL A CA 1
ATOM 789 C C . VAL A 1 98 ? -15.430 1.383 16.621 1.00 90.50 98 VAL A C 1
ATOM 791 O O . VAL A 1 98 ? -14.272 1.197 16.986 1.00 90.50 98 VAL A O 1
ATOM 794 N N . GLY A 1 99 ? -16.081 2.528 16.858 1.00 91.88 99 GLY A N 1
ATOM 795 C CA . GLY A 1 99 ? -15.488 3.681 17.541 1.00 91.88 99 GLY A CA 1
ATOM 796 C C . GLY A 1 99 ? -14.419 4.424 16.730 1.00 91.88 99 GLY A C 1
ATOM 797 O O . GLY A 1 99 ? -13.554 5.058 17.323 1.00 91.88 99 GLY A O 1
ATOM 798 N N . ALA A 1 100 ? -14.455 4.337 15.399 1.00 93.38 100 ALA A N 1
ATOM 799 C CA . ALA A 1 100 ? -13.544 5.043 14.500 1.00 93.38 100 ALA A CA 1
ATOM 800 C C . ALA A 1 100 ? -14.144 6.369 13.998 1.00 93.38 100 ALA A C 1
ATOM 802 O O . ALA A 1 100 ? -15.364 6.498 13.853 1.00 93.38 100 ALA A O 1
ATOM 803 N N . ASP A 1 101 ? -13.280 7.335 13.679 1.00 93.44 101 ASP A N 1
ATOM 804 C CA . ASP A 1 101 ? -13.670 8.569 12.994 1.00 93.44 101 ASP A CA 1
ATOM 805 C C . ASP A 1 101 ? -13.792 8.309 11.479 1.00 93.44 101 ASP A C 1
ATOM 807 O O . ASP A 1 101 ? -12.802 7.939 10.841 1.00 93.44 101 ASP A O 1
ATOM 811 N N . PRO A 1 102 ? -14.973 8.515 10.861 1.00 92.44 102 PRO A N 1
ATOM 812 C CA . PRO A 1 102 ? -15.139 8.347 9.422 1.00 92.44 102 PRO A CA 1
ATOM 813 C C . PRO A 1 102 ? -14.217 9.228 8.569 1.00 92.44 102 PRO A C 1
ATOM 815 O O . PRO A 1 102 ? -13.963 8.874 7.418 1.00 92.44 102 PRO A O 1
ATOM 818 N N . LEU A 1 103 ? -13.774 10.383 9.077 1.00 91.81 103 LEU A N 1
ATOM 819 C CA . LEU A 1 103 ? -12.883 11.28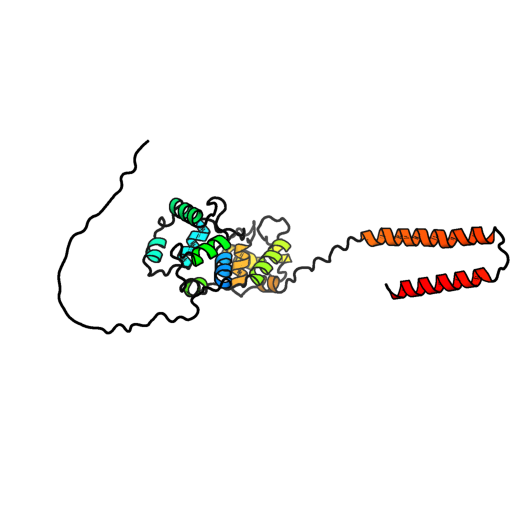0 8.334 1.00 91.81 103 LEU A CA 1
ATOM 820 C C . LEU A 1 103 ? -11.447 10.757 8.285 1.00 91.81 103 LEU A C 1
ATOM 822 O O . LEU A 1 103 ? -10.792 10.923 7.262 1.00 91.81 103 LEU A O 1
ATOM 826 N N . THR A 1 104 ? -10.995 10.105 9.354 1.00 93.25 104 THR A N 1
ATOM 827 C CA . THR A 1 104 ? -9.639 9.553 9.460 1.00 93.25 104 THR A CA 1
ATOM 828 C C . THR A 1 104 ? -9.536 8.175 8.809 1.00 93.25 104 THR A C 1
ATOM 830 O O . THR A 1 104 ? -8.547 7.885 8.150 1.00 93.25 104 THR A O 1
ATOM 833 N N . GLY A 1 105 ? -10.565 7.335 8.950 1.00 92.38 105 GLY A N 1
ATOM 834 C CA . GLY A 1 105 ? -10.540 5.948 8.480 1.00 92.38 105 GLY A CA 1
ATOM 835 C C . GLY A 1 105 ? -10.472 4.936 9.618 1.00 92.38 105 GLY A C 1
ATOM 836 O O . GLY A 1 105 ? -10.584 5.282 10.795 1.00 92.38 105 GLY A O 1
ATOM 837 N N . LEU A 1 106 ? -10.347 3.658 9.263 1.00 93.88 106 LEU A N 1
ATOM 838 C CA . LEU A 1 106 ? -10.288 2.565 10.233 1.00 93.88 106 LEU A CA 1
ATOM 839 C C . LEU A 1 106 ? -8.868 2.063 10.422 1.00 93.88 106 LEU A C 1
ATOM 841 O O . LEU A 1 106 ? -8.210 1.708 9.453 1.00 93.88 106 LEU A O 1
ATOM 845 N N . THR A 1 107 ? -8.447 1.934 11.675 1.00 95.06 107 THR A N 1
ATOM 846 C CA . THR A 1 107 ? -7.178 1.286 12.023 1.00 95.06 107 THR A CA 1
ATOM 847 C C . THR A 1 107 ? -7.301 -0.237 11.994 1.00 95.06 107 THR A C 1
ATOM 849 O O . THR A 1 107 ? -8.405 -0.794 12.056 1.00 95.06 107 THR A O 1
ATOM 852 N N . LEU A 1 108 ? -6.157 -0.922 11.989 1.00 91.06 108 LEU A N 1
ATOM 853 C CA . LEU A 1 108 ? -6.081 -2.376 12.134 1.00 91.06 108 LEU A CA 1
ATOM 854 C C . LEU A 1 108 ? -6.839 -2.875 13.375 1.00 91.06 108 LEU A C 1
ATOM 856 O O . LEU A 1 108 ? -7.581 -3.853 13.298 1.00 91.06 108 LEU A O 1
ATOM 860 N N . GLU A 1 109 ? -6.718 -2.175 14.504 1.00 91.94 109 GLU A N 1
ATOM 861 C CA . GLU A 1 109 ? -7.400 -2.540 15.751 1.00 91.94 109 GLU A CA 1
ATOM 862 C C . GLU A 1 109 ? -8.924 -2.390 15.646 1.00 91.94 109 GLU A C 1
ATOM 864 O O . GLU A 1 109 ? -9.673 -3.210 16.182 1.00 91.94 109 GLU A O 1
ATOM 869 N N . ASN A 1 110 ? -9.417 -1.404 14.884 1.00 92.06 110 ASN A N 1
ATOM 870 C CA . ASN A 1 110 ? -10.851 -1.296 14.608 1.00 92.06 110 ASN A CA 1
ATOM 871 C C . ASN A 1 110 ? -11.354 -2.495 13.794 1.00 92.06 110 ASN A C 1
ATOM 873 O O . ASN A 1 110 ? -12.433 -3.015 14.082 1.00 92.06 110 ASN A O 1
ATOM 877 N N . ILE A 1 111 ? -10.576 -2.946 12.805 1.00 88.88 111 ILE A N 1
ATOM 878 C CA . ILE A 1 111 ? -10.909 -4.119 11.990 1.00 88.88 111 ILE A CA 1
ATOM 879 C C . ILE A 1 111 ? -10.882 -5.391 12.841 1.00 88.88 111 ILE A C 1
ATOM 881 O O . ILE A 1 111 ? -11.866 -6.128 12.834 1.00 88.88 111 ILE A O 1
ATOM 885 N N . LYS A 1 112 ? -9.832 -5.619 13.642 1.00 87.56 112 LYS A N 1
ATOM 886 C CA . LYS A 1 112 ? -9.765 -6.748 14.591 1.00 87.56 112 LYS A CA 1
ATOM 887 C C . LYS A 1 112 ? -10.975 -6.763 15.528 1.00 87.56 112 LYS A C 1
ATOM 889 O O . LYS A 1 112 ? -11.661 -7.779 15.627 1.00 87.56 112 LYS A O 1
ATOM 894 N N . SER A 1 113 ? -11.314 -5.615 16.120 1.00 87.31 113 SER A N 1
ATOM 895 C CA . SER A 1 113 ? -12.486 -5.493 16.993 1.00 87.31 113 SER A CA 1
ATOM 896 C C . SER A 1 113 ? -13.800 -5.796 16.263 1.00 87.31 113 SER A C 1
ATOM 898 O O . SER A 1 113 ? -14.712 -6.371 16.858 1.00 87.31 113 SER A O 1
ATOM 900 N N . ALA A 1 114 ? -13.914 -5.446 14.977 1.00 85.19 114 ALA A N 1
ATOM 901 C CA . ALA A 1 114 ? -15.083 -5.784 14.170 1.00 85.19 114 ALA A CA 1
ATOM 902 C C . ALA A 1 114 ? -15.234 -7.303 13.988 1.00 85.19 114 ALA A C 1
ATOM 904 O O . ALA A 1 114 ? -16.339 -7.819 14.155 1.00 85.19 114 ALA A O 1
ATOM 905 N N . TYR A 1 115 ? -14.137 -8.025 13.730 1.00 79.19 115 TYR A N 1
ATOM 906 C CA . TYR A 1 115 ? -14.154 -9.492 13.641 1.00 79.19 115 TYR A CA 1
ATOM 907 C C . TYR A 1 115 ? -14.514 -10.155 14.968 1.00 79.19 115 TYR A C 1
ATOM 909 O O . TYR A 1 115 ? -15.345 -11.063 14.983 1.00 79.19 115 TYR A O 1
ATOM 917 N N . GLU A 1 116 ? -13.932 -9.693 16.077 1.00 81.12 116 GLU A N 1
ATOM 918 C CA . GLU A 1 116 ? -14.200 -10.235 17.417 1.00 81.12 116 GLU A CA 1
ATOM 919 C C . GLU A 1 116 ? -15.661 -10.061 17.832 1.00 81.12 116 GLU A C 1
ATOM 921 O O . GLU A 1 116 ? -16.268 -10.956 18.414 1.00 81.12 116 GLU A O 1
ATOM 926 N N . LYS A 1 117 ? -16.244 -8.904 17.515 1.00 77.75 117 LYS A N 1
ATOM 927 C CA . LYS A 1 117 ? -17.639 -8.581 17.833 1.00 77.75 117 LYS A CA 1
ATOM 928 C C . LYS A 1 117 ? -18.627 -9.101 16.787 1.00 77.75 117 LYS A C 1
ATOM 930 O O . LYS A 1 117 ? -19.823 -8.847 16.916 1.00 77.75 117 LYS A O 1
ATOM 935 N N . HIS A 1 118 ? -18.143 -9.782 15.745 1.00 70.81 118 HIS A N 1
ATOM 936 C CA . HIS A 1 118 ? -18.934 -10.217 14.593 1.00 70.81 118 HIS A CA 1
ATOM 937 C C . HIS A 1 118 ? -19.713 -9.066 13.921 1.00 70.81 118 HIS A C 1
ATOM 939 O O . HIS A 1 118 ? -20.799 -9.261 13.365 1.00 70.81 118 HIS A O 1
ATOM 945 N N . TYR A 1 119 ? -19.162 -7.847 13.969 1.00 65.38 119 TYR A N 1
ATOM 946 C CA . TYR A 1 119 ? -19.735 -6.675 13.318 1.00 65.38 119 TYR A CA 1
ATOM 947 C C . TYR A 1 119 ? -19.488 -6.743 11.815 1.00 65.38 119 TYR A C 1
ATOM 949 O O . TYR A 1 119 ? -18.424 -6.385 11.321 1.00 65.38 119 TYR A O 1
ATOM 957 N N . GLY A 1 120 ? -20.532 -7.135 11.087 1.00 53.78 120 GLY A N 1
ATOM 958 C CA . GLY A 1 120 ? -20.564 -7.078 9.633 1.00 53.78 120 GLY A CA 1
ATOM 959 C C . GLY A 1 120 ? -19.822 -8.236 8.971 1.00 53.78 120 GLY A C 1
ATOM 960 O O . GLY A 1 120 ? -18.660 -8.473 9.243 1.00 53.78 120 GLY A O 1
ATOM 961 N N . TYR A 1 121 ? -20.560 -8.930 8.102 1.00 55.81 121 TYR A N 1
ATOM 962 C CA . TYR A 1 121 ? -20.273 -9.543 6.789 1.00 55.81 121 TYR A CA 1
ATOM 963 C C . TYR A 1 121 ? -18.890 -10.087 6.382 1.00 55.81 121 TYR A C 1
ATOM 965 O O . TYR A 1 121 ? -18.825 -10.785 5.371 1.00 55.81 121 TYR A O 1
ATOM 973 N N . ALA A 1 122 ? -17.815 -9.817 7.111 1.00 53.94 122 ALA A N 1
ATOM 974 C CA . ALA A 1 122 ? -16.502 -10.389 6.915 1.00 53.94 122 ALA A CA 1
ATOM 975 C C . ALA A 1 122 ? -16.538 -11.852 7.371 1.00 53.94 122 ALA A C 1
ATOM 977 O O . ALA A 1 122 ? -16.342 -12.190 8.540 1.00 53.94 122 ALA A O 1
ATOM 978 N N . HIS A 1 123 ? -16.912 -12.726 6.438 1.00 55.72 123 HIS A N 1
ATOM 979 C CA . HIS A 1 123 ? -17.000 -14.149 6.708 1.00 55.72 123 HIS A CA 1
ATOM 980 C C . HIS A 1 123 ? -15.590 -14.693 6.909 1.00 55.72 123 HIS A C 1
ATOM 982 O O . HIS A 1 123 ? -14.718 -14.561 6.047 1.00 55.72 123 HIS A O 1
ATOM 988 N N . LYS A 1 124 ? -15.405 -15.327 8.059 1.00 57.28 124 LYS A N 1
ATOM 989 C CA . LYS A 1 124 ? -14.146 -15.883 8.544 1.00 57.28 124 LYS A CA 1
ATOM 990 C C . LYS A 1 124 ? -13.388 -16.713 7.510 1.00 57.28 124 LYS A C 1
ATOM 992 O O . LYS A 1 124 ? -12.191 -16.543 7.317 1.00 57.28 124 LYS A O 1
ATOM 997 N N . ASP A 1 125 ? -14.135 -17.538 6.786 1.00 54.62 125 ASP A N 1
ATOM 998 C CA . ASP A 1 125 ? -13.597 -18.548 5.871 1.00 54.62 125 ASP A CA 1
ATOM 999 C C . ASP A 1 125 ? -13.160 -17.976 4.511 1.00 54.62 125 ASP A C 1
ATOM 1001 O O . ASP A 1 125 ? -12.500 -18.643 3.709 1.00 54.62 125 ASP A O 1
ATOM 1005 N N . TRP A 1 126 ? -13.535 -16.729 4.205 1.00 51.06 126 TRP A N 1
ATOM 1006 C CA . TRP A 1 126 ? -13.321 -16.152 2.877 1.00 51.06 126 TRP A CA 1
ATOM 1007 C C . TRP A 1 126 ? -12.129 -15.199 2.794 1.00 51.06 126 TRP A C 1
ATOM 1009 O O . TRP A 1 126 ? -11.571 -15.025 1.705 1.00 51.06 126 TRP A O 1
ATOM 1019 N N . VAL A 1 127 ? -11.666 -14.679 3.937 1.00 52.44 127 VAL A N 1
ATOM 1020 C CA . VAL A 1 127 ? -10.385 -13.957 4.062 1.00 52.44 127 VAL A CA 1
ATOM 1021 C C . VAL A 1 127 ? -9.245 -14.796 3.463 1.00 52.44 127 VAL A C 1
ATOM 1023 O O . VAL A 1 127 ? -8.453 -14.296 2.663 1.00 52.44 127 VAL A O 1
ATOM 1026 N N . VAL A 1 128 ? -9.265 -16.110 3.713 1.00 49.88 128 VAL A N 1
ATOM 1027 C CA . VAL A 1 128 ? -8.298 -17.089 3.189 1.00 49.88 128 VAL A CA 1
ATOM 1028 C C . VAL A 1 128 ? -8.500 -17.375 1.690 1.00 49.88 128 VAL A C 1
ATOM 1030 O O . VAL A 1 128 ? -7.538 -17.542 0.938 1.00 49.88 128 VAL A O 1
ATOM 1033 N N . THR A 1 129 ? -9.745 -17.391 1.203 1.00 48.62 129 THR A N 1
ATOM 1034 C CA . THR A 1 129 ? -10.062 -17.926 -0.137 1.00 48.62 129 THR A CA 1
ATOM 1035 C C . THR A 1 129 ? -9.975 -16.884 -1.261 1.00 48.62 129 THR A C 1
ATOM 1037 O O . THR A 1 129 ? -9.516 -17.208 -2.363 1.00 48.62 129 THR A O 1
ATOM 1040 N N . ALA A 1 130 ? -10.364 -15.631 -1.007 1.00 46.25 130 ALA A N 1
ATOM 1041 C CA . ALA A 1 130 ? -10.305 -14.545 -1.997 1.00 46.25 130 ALA A CA 1
ATOM 1042 C C . ALA A 1 130 ? -9.149 -13.560 -1.775 1.00 46.25 130 ALA A C 1
ATOM 1044 O O . ALA A 1 130 ? -8.667 -12.957 -2.739 1.00 46.25 130 ALA A O 1
ATOM 1045 N N . GLY A 1 131 ? -8.629 -13.461 -0.547 1.00 43.91 131 GLY A N 1
ATOM 1046 C CA . GLY A 1 131 ? -7.433 -12.681 -0.235 1.00 43.91 131 GLY A CA 1
ATOM 1047 C C . GLY A 1 131 ? -6.157 -13.268 -0.855 1.00 43.91 131 GLY A C 1
ATOM 1048 O O . GLY A 1 131 ? -5.327 -12.544 -1.396 1.00 43.91 131 GLY A O 1
ATOM 1049 N N . MET A 1 132 ? -6.007 -14.592 -0.888 1.00 46.16 132 MET A N 1
ATOM 1050 C CA . MET A 1 132 ? -4.693 -15.196 -1.150 1.00 46.16 132 MET A CA 1
ATOM 1051 C C . MET A 1 132 ? -4.333 -15.445 -2.626 1.00 46.16 132 MET A C 1
ATOM 1053 O O . MET A 1 132 ? -3.201 -15.838 -2.909 1.00 46.16 132 MET A O 1
ATOM 1057 N N . ARG A 1 133 ? -5.238 -15.226 -3.594 1.00 45.75 133 ARG A N 1
ATOM 1058 C CA . ARG A 1 133 ? -4.971 -15.599 -5.004 1.00 45.75 133 ARG A CA 1
ATOM 1059 C C . ARG A 1 133 ? -4.185 -14.572 -5.821 1.00 45.75 133 ARG A C 1
ATOM 1061 O O . ARG A 1 133 ? -3.673 -14.930 -6.878 1.00 45.75 133 ARG A O 1
ATOM 1068 N N . SER A 1 134 ? -4.013 -13.345 -5.333 1.00 46.84 134 SER A N 1
ATOM 1069 C CA . SER A 1 134 ? -3.337 -12.297 -6.105 1.00 46.84 134 SER A CA 1
ATOM 1070 C C . SER A 1 134 ? -2.264 -11.599 -5.273 1.00 46.84 134 SER A C 1
ATOM 1072 O O . SER A 1 134 ? -2.542 -10.628 -4.580 1.00 46.84 134 SER A O 1
ATOM 1074 N N . LEU A 1 135 ? -1.036 -12.106 -5.442 1.00 51.75 135 LEU A N 1
ATOM 1075 C CA . LEU A 1 135 ? 0.252 -11.444 -5.198 1.00 51.75 135 LEU A CA 1
ATOM 1076 C C . LEU A 1 135 ? 0.636 -11.238 -3.717 1.00 51.75 135 LEU A C 1
ATOM 1078 O O . LEU A 1 135 ? 0.660 -10.124 -3.211 1.00 51.75 135 LEU A O 1
ATOM 1082 N N . LYS A 1 136 ? 1.027 -12.342 -3.061 1.00 58.78 136 LYS A N 1
ATOM 1083 C CA . LYS A 1 136 ? 1.776 -12.357 -1.791 1.00 58.78 136 LYS A CA 1
ATOM 1084 C C . LYS A 1 136 ? 3.118 -11.627 -1.948 1.00 58.78 136 LYS A C 1
ATOM 1086 O O . LYS A 1 136 ? 4.053 -12.199 -2.512 1.00 58.78 136 LYS A O 1
ATOM 1091 N N . ILE A 1 137 ? 3.219 -10.400 -1.448 1.00 63.75 137 ILE A N 1
ATOM 1092 C CA . ILE A 1 137 ? 4.492 -9.845 -0.976 1.00 63.75 137 ILE A CA 1
ATOM 1093 C C . ILE A 1 137 ? 4.366 -9.790 0.551 1.00 63.75 137 ILE A C 1
ATOM 1095 O O . ILE A 1 137 ? 3.463 -9.102 1.025 1.00 63.75 137 ILE A O 1
ATOM 1099 N N . PRO A 1 138 ? 5.205 -10.514 1.313 1.00 67.44 138 PRO A N 1
ATOM 1100 C CA . PRO A 1 138 ? 5.260 -10.387 2.769 1.00 67.44 138 PRO A CA 1
ATOM 1101 C C . PRO A 1 138 ? 5.466 -8.930 3.197 1.00 67.44 138 PRO A C 1
ATOM 1103 O O . PRO A 1 138 ? 6.139 -8.174 2.495 1.00 67.44 138 PRO A O 1
ATOM 1106 N N . ARG A 1 139 ? 4.939 -8.529 4.359 1.00 68.00 139 ARG A N 1
ATOM 1107 C CA . ARG A 1 139 ? 5.065 -7.153 4.874 1.00 68.00 139 ARG A CA 1
ATOM 1108 C C . ARG A 1 139 ? 6.508 -6.647 4.882 1.00 68.00 139 ARG A C 1
ATOM 1110 O O . ARG A 1 139 ? 6.754 -5.524 4.457 1.00 68.00 139 ARG A O 1
ATOM 1117 N N . GLU A 1 140 ? 7.451 -7.492 5.292 1.00 72.88 140 GLU A N 1
ATOM 1118 C CA . GLU A 1 140 ? 8.887 -7.186 5.283 1.00 72.88 140 GLU A CA 1
ATOM 1119 C C . GLU A 1 140 ? 9.390 -6.832 3.879 1.00 72.88 140 GLU A C 1
ATOM 1121 O O . GLU A 1 140 ? 10.091 -5.843 3.698 1.00 72.88 140 GLU A O 1
ATOM 1126 N N . GLU A 1 141 ? 8.967 -7.579 2.856 1.00 79.12 141 GLU A N 1
ATOM 1127 C CA . GLU A 1 141 ? 9.316 -7.285 1.467 1.00 79.12 141 GLU A CA 1
ATOM 1128 C C . GLU A 1 141 ? 8.611 -6.014 0.957 1.00 79.12 141 GLU A C 1
ATOM 1130 O O . GLU A 1 141 ? 9.214 -5.247 0.209 1.00 79.12 141 GLU A O 1
ATOM 1135 N N . LYS A 1 142 ? 7.361 -5.741 1.369 1.00 81.19 142 LYS A N 1
ATOM 1136 C CA . LYS A 1 142 ? 6.663 -4.483 1.028 1.00 81.19 142 LYS A CA 1
ATOM 1137 C C . LYS A 1 142 ? 7.380 -3.291 1.663 1.00 81.19 142 LYS A C 1
ATOM 1139 O O . LYS A 1 142 ? 7.563 -2.276 0.997 1.00 81.19 142 LYS A O 1
ATOM 1144 N N . GLN A 1 143 ? 7.811 -3.420 2.916 1.00 82.62 143 GLN A N 1
ATOM 1145 C CA . GLN A 1 143 ? 8.579 -2.390 3.607 1.00 82.62 143 GLN A CA 1
ATOM 1146 C C . GLN A 1 143 ? 9.952 -2.194 2.965 1.00 82.62 143 GLN A C 1
ATOM 1148 O O . GLN A 1 143 ? 10.349 -1.061 2.737 1.00 82.62 143 GLN A O 1
ATOM 1153 N N . HIS A 1 144 ? 10.630 -3.271 2.571 1.00 86.06 144 HIS A N 1
ATOM 1154 C CA . HIS A 1 144 ? 11.893 -3.193 1.834 1.00 86.06 144 HIS A CA 1
ATOM 1155 C C . HIS A 1 144 ? 11.751 -2.426 0.515 1.00 86.06 144 HIS A C 1
ATOM 1157 O O . HIS A 1 144 ? 12.580 -1.583 0.186 1.00 86.06 144 HIS A O 1
ATOM 1163 N N . VAL A 1 145 ? 10.665 -2.669 -0.227 1.00 89.62 145 VAL A N 1
ATOM 1164 C CA . VAL A 1 145 ? 10.350 -1.924 -1.457 1.00 89.62 145 VAL A CA 1
ATOM 1165 C C . VAL A 1 145 ? 10.087 -0.447 -1.158 1.00 89.62 145 VAL A C 1
ATOM 1167 O O . VAL A 1 145 ? 10.558 0.398 -1.912 1.00 89.62 145 VAL A O 1
ATOM 1170 N N . LYS A 1 146 ? 9.366 -0.127 -0.076 1.00 89.25 146 LYS A N 1
ATOM 1171 C CA . LYS A 1 146 ? 9.120 1.260 0.355 1.00 89.25 146 LYS A CA 1
ATOM 1172 C C . LYS A 1 146 ? 10.407 1.979 0.741 1.00 89.25 146 LYS A C 1
ATOM 1174 O O . LYS A 1 146 ? 10.620 3.103 0.307 1.00 89.25 146 LYS A O 1
ATOM 1179 N N . ASP A 1 147 ? 11.258 1.325 1.522 1.00 91.38 147 ASP A N 1
ATOM 1180 C CA . ASP A 1 147 ? 12.539 1.874 1.960 1.00 91.38 147 ASP A CA 1
ATOM 1181 C C . ASP A 1 147 ? 13.454 2.124 0.752 1.00 91.38 147 ASP A C 1
ATOM 1183 O O . ASP A 1 147 ? 14.047 3.196 0.642 1.00 91.38 147 ASP A O 1
ATOM 1187 N N . ALA A 1 148 ? 13.511 1.178 -0.194 1.00 92.62 148 ALA A N 1
ATOM 1188 C CA . ALA A 1 148 ? 14.242 1.356 -1.445 1.00 92.62 148 ALA A CA 1
ATOM 1189 C C . ALA A 1 148 ? 13.664 2.519 -2.264 1.00 92.62 148 ALA A C 1
ATOM 1191 O O . ALA A 1 148 ? 14.412 3.366 -2.739 1.00 92.62 148 ALA A O 1
ATOM 1192 N N . PHE A 1 149 ? 12.337 2.585 -2.402 1.00 93.44 149 PHE A N 1
ATOM 1193 C CA . PHE A 1 149 ? 11.658 3.663 -3.118 1.00 93.44 149 PHE A CA 1
ATOM 1194 C C . PHE A 1 149 ? 12.026 5.030 -2.540 1.00 93.44 149 PHE A C 1
ATOM 1196 O O . PHE A 1 149 ? 12.535 5.875 -3.266 1.00 93.44 149 PHE A O 1
ATOM 1203 N N . ALA A 1 150 ? 11.862 5.210 -1.229 1.00 92.06 150 ALA A N 1
ATOM 1204 C CA . ALA A 1 150 ? 12.175 6.458 -0.539 1.00 92.06 150 ALA A CA 1
ATOM 1205 C C . ALA A 1 150 ? 13.664 6.833 -0.622 1.00 92.06 150 ALA A C 1
ATOM 1207 O O . ALA A 1 150 ? 14.008 8.008 -0.587 1.00 92.06 150 ALA A O 1
ATOM 1208 N N . HIS A 1 151 ? 14.561 5.850 -0.731 1.00 93.50 151 HIS A N 1
ATOM 1209 C CA . HIS A 1 151 ? 15.988 6.105 -0.911 1.00 93.50 151 HIS A CA 1
ATOM 1210 C C . HIS A 1 151 ? 16.329 6.649 -2.308 1.00 93.50 151 HIS A C 1
ATOM 1212 O O . HIS A 1 151 ? 17.256 7.448 -2.446 1.00 93.50 151 HIS A O 1
ATOM 1218 N N . PHE A 1 152 ? 15.620 6.192 -3.344 1.00 94.31 152 PHE A N 1
ATOM 1219 C CA . PHE A 1 152 ? 15.881 6.582 -4.732 1.00 94.31 152 PHE A CA 1
ATOM 1220 C C . PHE A 1 152 ? 15.013 7.744 -5.230 1.00 94.31 152 PHE A C 1
ATOM 1222 O O . PHE A 1 152 ? 15.393 8.346 -6.230 1.00 94.31 152 PHE A O 1
ATOM 1229 N N . ASP A 1 153 ? 13.914 8.065 -4.546 1.00 95.06 153 ASP A N 1
ATOM 1230 C CA . ASP A 1 153 ? 13.081 9.257 -4.759 1.00 95.06 153 ASP A CA 1
ATOM 1231 C C . ASP A 1 153 ? 13.792 10.487 -4.162 1.00 95.06 153 ASP A C 1
ATOM 1233 O O . ASP A 1 153 ? 13.618 10.844 -2.993 1.00 95.06 153 ASP A O 1
ATOM 1237 N N . LEU A 1 154 ? 14.702 11.079 -4.942 1.00 92.69 154 LEU A N 1
ATOM 1238 C CA . LEU A 1 154 ? 15.664 12.069 -4.443 1.00 92.69 154 LEU A CA 1
ATOM 1239 C C . LEU A 1 154 ? 15.035 13.440 -4.225 1.00 92.69 154 LEU A C 1
ATOM 1241 O O . LEU A 1 154 ? 15.536 14.218 -3.410 1.00 92.69 154 LEU A O 1
ATOM 1245 N N . ASP A 1 155 ? 13.989 13.754 -4.981 1.00 93.62 155 ASP A N 1
ATOM 1246 C CA . ASP A 1 155 ? 13.227 14.989 -4.839 1.00 93.62 155 ASP A CA 1
ATOM 1247 C C . ASP A 1 155 ? 11.976 14.818 -3.961 1.00 93.62 155 ASP A C 1
ATOM 1249 O O . ASP A 1 155 ? 11.328 15.816 -3.636 1.00 93.62 155 ASP A O 1
ATOM 1253 N N . SER A 1 156 ? 11.696 13.591 -3.497 1.00 93.38 156 SER A N 1
ATOM 1254 C CA . SER A 1 156 ? 10.555 13.253 -2.640 1.00 93.38 156 SER A CA 1
ATOM 1255 C C . SER A 1 156 ? 9.220 13.645 -3.273 1.00 93.38 156 SER A C 1
ATOM 1257 O O . SER A 1 156 ? 8.291 14.073 -2.577 1.00 93.38 156 SER A O 1
ATOM 1259 N N . ASN A 1 157 ? 9.129 13.546 -4.600 1.00 91.75 157 ASN A N 1
ATOM 1260 C CA . ASN A 1 157 ? 7.926 13.898 -5.345 1.00 91.75 157 ASN A CA 1
ATOM 1261 C C . ASN A 1 157 ? 6.893 12.749 -5.367 1.00 91.75 157 ASN A C 1
ATOM 1263 O O . ASN A 1 157 ? 5.758 12.964 -5.796 1.00 91.75 157 ASN A O 1
ATOM 1267 N N . GLY A 1 158 ? 7.254 11.558 -4.867 1.00 90.25 158 GLY A N 1
ATOM 1268 C CA . GLY A 1 158 ? 6.396 10.373 -4.830 1.00 90.25 158 GLY A CA 1
ATOM 1269 C C . GLY A 1 158 ? 6.437 9.515 -6.099 1.00 90.25 158 GLY A C 1
ATOM 1270 O O . GLY A 1 158 ? 5.655 8.565 -6.217 1.00 90.25 158 GLY A O 1
ATOM 1271 N N . PHE A 1 159 ? 7.343 9.810 -7.029 1.00 94.19 159 PHE A N 1
ATOM 1272 C CA . PHE A 1 159 ? 7.532 9.143 -8.312 1.00 94.19 159 PHE A CA 1
ATOM 1273 C C . PHE A 1 159 ? 9.022 8.910 -8.569 1.00 94.19 159 PHE A C 1
ATOM 1275 O O . PHE A 1 159 ? 9.855 9.769 -8.327 1.00 94.19 159 PHE A O 1
ATOM 1282 N N . LEU A 1 160 ? 9.367 7.751 -9.130 1.00 93.56 160 LEU A N 1
ATOM 1283 C CA . LEU A 1 160 ? 10.724 7.493 -9.607 1.00 93.56 160 LEU A CA 1
ATOM 1284 C C . LEU A 1 160 ? 10.809 7.789 -11.099 1.00 93.56 160 LEU A C 1
ATOM 1286 O O . LEU A 1 160 ? 10.285 7.025 -11.920 1.00 93.56 160 LEU A O 1
ATOM 1290 N N . ASN A 1 161 ? 11.491 8.874 -11.450 1.00 95.19 161 ASN A N 1
ATOM 1291 C CA . ASN A 1 161 ? 11.769 9.226 -12.840 1.00 95.19 161 ASN A CA 1
ATOM 1292 C C . ASN A 1 161 ? 12.893 8.352 -13.437 1.00 95.19 161 ASN A C 1
ATOM 1294 O O . ASN A 1 161 ? 13.539 7.552 -12.754 1.00 95.19 161 ASN A O 1
ATOM 1298 N N . TRP A 1 162 ? 13.151 8.488 -14.744 1.00 94.81 162 TRP A N 1
ATOM 1299 C CA . TRP A 1 162 ? 14.180 7.687 -15.421 1.00 94.81 162 TRP A CA 1
ATOM 1300 C C . TRP A 1 162 ? 15.578 7.798 -14.773 1.00 94.81 162 TRP A C 1
ATOM 1302 O O . TRP A 1 162 ? 16.169 6.751 -14.496 1.00 94.81 162 TRP A O 1
ATOM 1312 N N . PRO A 1 163 ? 16.124 9.001 -14.501 1.00 95.38 163 PRO A N 1
ATOM 1313 C CA . PRO A 1 163 ? 17.394 9.142 -13.784 1.00 95.38 163 PRO A CA 1
ATOM 1314 C C . PRO A 1 163 ? 17.463 8.394 -12.445 1.00 95.38 163 PRO A C 1
ATOM 1316 O O . PRO A 1 163 ? 18.493 7.798 -12.124 1.00 95.38 163 PRO A O 1
ATOM 1319 N N . GLU A 1 164 ? 16.389 8.406 -11.661 1.00 95.44 164 GLU A N 1
ATOM 1320 C CA . GLU A 1 164 ? 16.315 7.731 -10.359 1.00 95.44 164 GLU A CA 1
ATOM 1321 C C . GLU A 1 164 ? 16.216 6.215 -10.510 1.00 95.44 164 GLU A C 1
ATOM 1323 O O . GLU A 1 164 ? 16.982 5.471 -9.891 1.00 95.44 164 GLU A O 1
ATOM 1328 N N . VAL A 1 165 ? 15.365 5.740 -11.424 1.00 92.62 165 VAL A N 1
ATOM 1329 C CA . VAL A 1 165 ? 15.281 4.316 -11.767 1.00 92.62 165 VAL A CA 1
ATOM 1330 C C . VAL A 1 165 ? 16.604 3.802 -12.327 1.00 92.62 165 VAL A C 1
ATOM 1332 O O . VAL A 1 165 ? 16.984 2.670 -12.036 1.00 92.62 165 VAL A O 1
ATOM 1335 N N . GLN A 1 166 ? 17.345 4.615 -13.080 1.00 94.12 166 GLN A N 1
ATOM 1336 C CA . GLN A 1 166 ? 18.662 4.248 -13.595 1.00 94.12 166 GLN A CA 1
ATOM 1337 C C . GLN A 1 166 ? 19.700 4.109 -12.473 1.00 94.12 166 GLN A C 1
ATOM 1339 O O . GLN A 1 166 ? 20.541 3.212 -12.536 1.00 94.12 166 GLN A O 1
ATOM 1344 N N . LYS A 1 167 ? 19.638 4.945 -11.428 1.00 92.69 167 LYS A N 1
ATOM 1345 C CA . LYS A 1 167 ? 20.476 4.780 -10.226 1.00 92.69 167 LYS A CA 1
ATOM 1346 C C . LYS A 1 167 ? 20.111 3.509 -9.464 1.00 92.69 167 LYS A C 1
ATOM 1348 O O . LYS A 1 167 ? 21.006 2.774 -9.057 1.00 92.69 167 LYS A O 1
ATOM 1353 N N . MET A 1 168 ? 18.815 3.236 -9.318 1.00 91.81 168 MET A N 1
ATOM 1354 C CA . MET A 1 168 ? 18.319 2.041 -8.637 1.00 91.81 168 MET A CA 1
ATOM 1355 C C . MET A 1 168 ? 18.666 0.759 -9.400 1.00 91.81 168 MET A C 1
ATOM 1357 O O . MET A 1 168 ? 19.157 -0.205 -8.820 1.00 91.81 168 MET A O 1
ATOM 1361 N N . ALA A 1 169 ? 18.441 0.738 -10.713 1.00 92.06 169 ALA A N 1
ATOM 1362 C CA . ALA A 1 169 ? 18.641 -0.408 -11.589 1.00 92.06 169 ALA A CA 1
ATOM 1363 C C . ALA A 1 169 ? 19.538 -0.041 -12.789 1.00 92.06 169 ALA A C 1
ATOM 1365 O O . ALA A 1 169 ? 19.041 0.086 -13.909 1.00 92.06 169 ALA A O 1
ATOM 1366 N N . PRO A 1 170 ? 20.874 0.024 -12.614 1.00 91.75 170 PRO A N 1
ATOM 1367 C CA . PRO A 1 170 ? 21.807 0.472 -13.661 1.00 91.75 170 PRO A CA 1
ATOM 1368 C C . PRO A 1 170 ? 21.797 -0.361 -14.949 1.00 91.75 170 PRO A C 1
ATOM 1370 O O . PRO A 1 170 ? 22.273 0.076 -15.993 1.00 91.75 170 PRO A O 1
ATOM 1373 N N . THR A 1 171 ? 21.281 -1.589 -14.879 1.00 91.62 171 THR A N 1
ATOM 1374 C CA . THR A 1 171 ? 21.162 -2.505 -16.024 1.00 91.62 171 THR A CA 1
ATOM 1375 C C . THR A 1 171 ? 19.870 -2.316 -16.823 1.00 91.62 171 THR A C 1
ATOM 1377 O O . THR A 1 171 ? 19.733 -2.876 -17.916 1.00 91.62 171 THR A O 1
ATOM 1380 N N . MET A 1 172 ? 18.913 -1.544 -16.299 1.00 91.00 172 MET A N 1
ATOM 1381 C CA . MET A 1 172 ? 17.682 -1.199 -16.996 1.00 91.00 172 MET A CA 1
ATOM 1382 C C . MET A 1 172 ? 17.997 -0.222 -18.133 1.00 91.00 172 MET A C 1
ATOM 1384 O O . MET A 1 172 ? 18.848 0.651 -17.998 1.00 91.00 172 MET A O 1
ATOM 1388 N N . ARG A 1 173 ? 17.332 -0.394 -19.279 1.00 93.12 173 ARG A N 1
ATOM 1389 C CA . ARG A 1 173 ? 17.450 0.508 -20.435 1.00 93.12 173 ARG A CA 1
ATOM 1390 C C . ARG A 1 173 ? 16.228 1.413 -20.525 1.00 93.12 173 ARG A C 1
ATOM 1392 O O . ARG A 1 173 ? 15.155 1.008 -20.071 1.00 93.12 173 ARG A O 1
ATOM 1399 N N . LEU A 1 174 ? 16.386 2.573 -21.160 1.00 92.19 174 LEU A N 1
ATOM 1400 C CA . LEU A 1 174 ? 15.322 3.567 -21.288 1.00 92.19 174 LEU A CA 1
ATOM 1401 C C . LEU A 1 174 ? 14.078 2.979 -21.967 1.00 92.19 174 LEU A C 1
ATOM 1403 O O . LEU A 1 174 ? 12.979 3.126 -21.447 1.00 92.19 174 LEU A O 1
ATOM 1407 N N . GLU A 1 175 ? 14.240 2.190 -23.032 1.00 93.12 175 GLU A N 1
ATOM 1408 C CA . GLU A 1 175 ? 13.099 1.628 -23.774 1.00 93.12 175 GLU A CA 1
ATOM 1409 C C . GLU A 1 175 ? 12.279 0.649 -22.913 1.00 93.12 175 GLU A C 1
ATOM 1411 O O . GLU A 1 175 ? 11.055 0.540 -23.031 1.00 93.12 175 GLU A O 1
ATOM 1416 N N . LYS A 1 176 ? 12.954 -0.073 -22.006 1.00 91.81 176 LYS A N 1
ATOM 1417 C CA . LYS A 1 176 ? 12.285 -0.953 -21.037 1.00 91.81 176 LYS A CA 1
ATOM 1418 C C . LYS A 1 176 ? 11.548 -0.153 -19.969 1.00 91.81 176 LYS A C 1
ATOM 1420 O O . LYS A 1 176 ? 10.480 -0.586 -19.545 1.00 91.81 176 LYS A O 1
ATOM 1425 N N . TYR A 1 177 ? 12.123 0.959 -19.520 1.00 92.25 177 TYR A N 1
ATOM 1426 C CA . TYR A 1 177 ? 11.483 1.849 -18.559 1.00 92.25 177 TYR A CA 1
ATOM 1427 C C . TYR A 1 177 ? 10.232 2.503 -19.157 1.00 92.25 177 TYR A C 1
ATOM 1429 O O . TYR A 1 177 ? 9.171 2.422 -18.551 1.00 92.25 177 TYR A O 1
ATOM 1437 N N . GLU A 1 178 ? 10.304 3.027 -20.381 1.00 92.25 178 GLU A N 1
ATOM 1438 C CA . GLU A 1 178 ? 9.147 3.596 -21.091 1.00 92.25 178 GLU A CA 1
ATOM 1439 C C . GLU A 1 178 ? 8.027 2.563 -21.273 1.00 92.25 178 GLU A C 1
ATOM 1441 O O . GLU A 1 178 ? 6.853 2.842 -21.019 1.00 92.25 178 GLU A O 1
ATOM 1446 N N . SER A 1 179 ? 8.394 1.330 -21.642 1.00 90.44 179 SER A N 1
ATOM 1447 C CA . SER A 1 179 ? 7.448 0.211 -21.741 1.00 90.44 179 SER A CA 1
ATOM 1448 C C . SER A 1 179 ? 6.795 -0.112 -20.392 1.00 90.44 179 SER A C 1
ATOM 1450 O O . SER A 1 179 ? 5.614 -0.453 -20.335 1.00 90.44 179 SER A O 1
ATOM 1452 N N . LEU A 1 180 ? 7.558 -0.015 -19.301 1.00 89.12 180 LEU A N 1
ATOM 1453 C CA . LEU A 1 180 ? 7.083 -0.251 -17.941 1.00 89.12 180 LEU A CA 1
ATOM 1454 C C . LEU A 1 180 ? 6.145 0.866 -17.473 1.00 89.12 180 LEU A C 1
ATOM 1456 O O . LEU A 1 180 ? 5.061 0.552 -16.990 1.00 89.12 180 LEU A O 1
ATOM 1460 N N . ALA A 1 181 ? 6.508 2.134 -17.676 1.00 89.75 181 ALA A N 1
ATOM 1461 C CA . ALA A 1 181 ? 5.658 3.284 -17.374 1.00 89.75 181 ALA A CA 1
ATOM 1462 C C . ALA A 1 181 ? 4.334 3.204 -18.151 1.00 89.75 181 ALA A C 1
ATOM 1464 O O . ALA A 1 181 ? 3.258 3.278 -17.559 1.00 89.75 181 ALA A O 1
ATOM 1465 N N . THR A 1 182 ? 4.400 2.875 -19.446 1.00 89.31 182 THR A N 1
ATOM 1466 C CA . THR A 1 182 ? 3.214 2.649 -20.289 1.00 89.31 182 THR A CA 1
ATOM 1467 C C . THR A 1 182 ? 2.342 1.509 -19.753 1.00 89.31 182 THR A C 1
ATOM 1469 O O . THR A 1 182 ? 1.126 1.651 -19.638 1.00 89.31 182 THR A O 1
ATOM 1472 N N . ALA A 1 183 ? 2.939 0.373 -19.372 1.00 85.88 183 ALA A N 1
ATOM 1473 C CA . ALA A 1 183 ? 2.206 -0.771 -18.820 1.00 85.88 183 ALA A CA 1
ATOM 1474 C C . ALA A 1 183 ? 1.558 -0.484 -17.452 1.00 85.88 183 ALA A C 1
ATOM 1476 O O . ALA A 1 183 ? 0.619 -1.182 -17.049 1.00 85.88 183 ALA A O 1
ATOM 1477 N N . LEU A 1 184 ? 2.070 0.511 -16.731 1.00 84.62 184 LEU A N 1
ATOM 1478 C CA . LEU A 1 184 ? 1.539 0.986 -15.458 1.00 84.62 184 LEU A CA 1
ATOM 1479 C C . LEU A 1 184 ? 0.595 2.182 -15.614 1.00 84.62 184 LEU A C 1
ATOM 1481 O O . LEU A 1 184 ? -0.002 2.582 -14.621 1.00 84.62 184 LEU A O 1
ATOM 1485 N N . ASN A 1 185 ? 0.394 2.679 -16.840 1.00 85.62 185 ASN A N 1
ATOM 1486 C CA . ASN A 1 185 ? -0.378 3.888 -17.126 1.00 85.62 185 ASN A CA 1
ATOM 1487 C C . ASN A 1 185 ? 0.157 5.116 -16.361 1.00 85.62 185 ASN A C 1
ATOM 1489 O O . ASN A 1 185 ? -0.619 5.943 -15.887 1.00 85.62 185 ASN A O 1
ATOM 1493 N N . ALA A 1 186 ? 1.481 5.186 -16.219 1.00 86.19 186 ALA A N 1
ATOM 1494 C CA . ALA A 1 186 ? 2.201 6.300 -15.623 1.00 86.19 186 ALA A CA 1
ATOM 1495 C C . ALA A 1 186 ? 2.748 7.225 -16.719 1.00 86.19 186 ALA A C 1
ATOM 1497 O O . ALA A 1 186 ? 3.070 6.763 -17.820 1.00 86.19 186 ALA A O 1
ATOM 1498 N N . ASP A 1 187 ? 2.865 8.519 -16.419 1.00 89.25 187 ASP A N 1
ATOM 1499 C CA . ASP A 1 187 ? 3.548 9.459 -17.304 1.00 89.2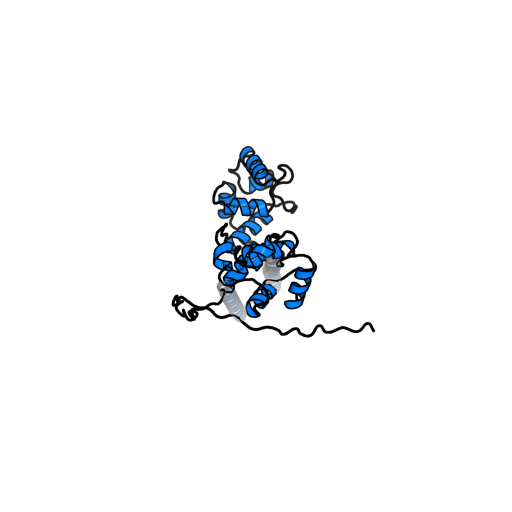5 187 ASP A CA 1
ATOM 1500 C C . ASP A 1 187 ? 5.058 9.186 -17.253 1.00 89.25 187 ASP A C 1
ATOM 1502 O O . ASP A 1 187 ? 5.670 9.144 -16.187 1.00 89.25 187 ASP A O 1
ATOM 1506 N N . VAL A 1 188 ? 5.669 8.984 -18.421 1.00 90.12 188 VAL A N 1
ATOM 1507 C CA . VAL A 1 188 ? 7.111 8.721 -18.553 1.00 90.12 188 VAL A CA 1
ATOM 1508 C C . VAL A 1 188 ? 7.943 9.869 -17.968 1.00 90.12 188 VAL A C 1
ATOM 1510 O O . VAL A 1 188 ? 9.046 9.625 -17.469 1.00 90.12 188 VAL A O 1
ATOM 1513 N N . SER A 1 189 ? 7.422 11.098 -18.040 1.00 88.38 189 SER A N 1
ATOM 1514 C CA . SER A 1 189 ? 8.086 12.315 -17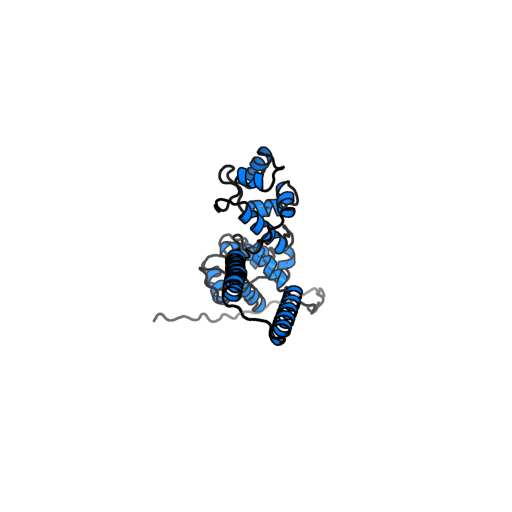.576 1.00 88.38 189 SER A CA 1
ATOM 1515 C C . SER A 1 189 ? 7.995 12.525 -16.065 1.00 88.38 189 SER A C 1
ATOM 1517 O O . SER A 1 189 ? 8.981 12.962 -15.477 1.00 88.38 189 SER A O 1
ATOM 1519 N N . GLU A 1 190 ? 6.865 12.178 -15.443 1.00 89.88 190 GLU A N 1
ATOM 1520 C CA . GLU A 1 190 ? 6.686 12.276 -13.986 1.00 89.88 190 GLU A CA 1
ATOM 1521 C C . GLU A 1 190 ? 7.363 11.107 -13.268 1.00 89.88 190 GLU A C 1
ATOM 1523 O O . GLU A 1 190 ? 8.074 11.306 -12.289 1.00 89.88 190 GLU A O 1
ATOM 1528 N N . GLY A 1 191 ? 7.216 9.894 -13.800 1.00 91.62 191 GLY A N 1
ATOM 1529 C CA . GLY A 1 191 ? 7.837 8.703 -13.245 1.00 91.62 191 GLY A CA 1
ATOM 1530 C C . GLY A 1 191 ? 6.848 7.646 -12.786 1.00 91.62 191 GLY A C 1
ATOM 1531 O O . GLY A 1 191 ? 5.645 7.715 -13.030 1.00 91.62 191 GLY A O 1
ATOM 1532 N N . VAL A 1 192 ? 7.377 6.608 -12.144 1.00 91.50 192 VAL A N 1
ATOM 1533 C CA . VAL A 1 192 ? 6.583 5.486 -11.635 1.00 91.50 192 VAL A CA 1
ATOM 1534 C C . VAL A 1 192 ? 6.391 5.644 -10.134 1.00 91.50 192 VAL A C 1
ATOM 1536 O O . VAL A 1 192 ? 7.365 5.735 -9.392 1.00 91.50 192 VAL A O 1
ATOM 1539 N N . ASP A 1 193 ? 5.142 5.628 -9.686 1.00 90.62 193 ASP A N 1
ATOM 1540 C CA . ASP A 1 193 ? 4.785 5.733 -8.275 1.00 90.62 193 ASP A CA 1
ATOM 1541 C C . ASP A 1 193 ? 5.101 4.452 -7.481 1.00 90.62 193 ASP A C 1
ATOM 1543 O O . ASP A 1 193 ? 5.325 3.363 -8.028 1.00 90.62 193 ASP A O 1
ATOM 1547 N N . LEU A 1 194 ? 5.075 4.559 -6.151 1.00 87.00 194 LEU A N 1
ATOM 1548 C CA . LEU A 1 194 ? 5.317 3.428 -5.251 1.00 87.00 194 LEU A CA 1
ATOM 1549 C C . LEU A 1 194 ? 4.390 2.239 -5.552 1.00 87.00 194 LEU A C 1
ATOM 1551 O O . LEU A 1 194 ? 4.824 1.082 -5.531 1.00 87.00 194 LEU A O 1
ATOM 1555 N N . HIS A 1 195 ? 3.122 2.504 -5.873 1.00 82.12 195 HIS A N 1
ATOM 1556 C CA . HIS A 1 195 ? 2.159 1.460 -6.214 1.00 82.12 195 HIS A CA 1
ATOM 1557 C C . HIS A 1 195 ? 2.574 0.695 -7.481 1.00 82.12 195 HIS A C 1
ATOM 1559 O O . HIS A 1 195 ? 2.556 -0.543 -7.510 1.00 82.12 195 HIS A O 1
ATOM 1565 N N . GLY A 1 196 ? 3.006 1.411 -8.518 1.00 85.19 196 GLY A N 1
ATOM 1566 C CA . GLY A 1 196 ? 3.553 0.853 -9.745 1.00 85.19 196 GLY A CA 1
ATOM 1567 C C . GLY A 1 196 ? 4.785 -0.014 -9.495 1.00 85.19 196 GLY A C 1
ATOM 1568 O O . GLY A 1 196 ? 4.861 -1.139 -10.003 1.00 85.19 196 GLY A O 1
ATOM 1569 N N . ILE A 1 197 ? 5.707 0.444 -8.646 1.00 88.06 197 ILE A N 1
ATOM 1570 C CA . ILE A 1 197 ? 6.909 -0.311 -8.261 1.00 88.06 197 ILE A CA 1
ATOM 1571 C C . ILE A 1 197 ? 6.543 -1.601 -7.517 1.00 88.06 197 ILE A C 1
ATOM 1573 O O . ILE A 1 197 ? 7.043 -2.674 -7.871 1.00 88.06 197 ILE A O 1
ATOM 1577 N N . ILE A 1 198 ? 5.613 -1.543 -6.557 1.00 84.56 198 ILE A N 1
ATOM 1578 C CA . ILE A 1 198 ? 5.096 -2.729 -5.854 1.00 84.56 198 ILE A CA 1
ATOM 1579 C C . ILE A 1 198 ? 4.485 -3.710 -6.862 1.00 84.56 198 ILE A C 1
ATOM 1581 O O . ILE A 1 198 ? 4.791 -4.905 -6.845 1.00 84.56 198 ILE A O 1
ATOM 1585 N N . LYS A 1 199 ? 3.679 -3.226 -7.812 1.00 82.25 199 LYS A N 1
ATOM 1586 C CA . LYS A 1 199 ? 3.065 -4.059 -8.856 1.00 82.25 199 LYS A CA 1
ATOM 1587 C C . LYS A 1 199 ? 4.104 -4.725 -9.761 1.00 82.25 199 LYS A C 1
ATOM 1589 O O . LYS A 1 199 ? 3.928 -5.885 -10.130 1.00 82.25 199 LYS A O 1
ATOM 1594 N N . VAL A 1 200 ? 5.206 -4.058 -10.089 1.00 84.31 200 VAL A N 1
ATOM 1595 C CA . VAL A 1 200 ? 6.319 -4.676 -10.835 1.00 84.31 200 VAL A CA 1
ATOM 1596 C C . VAL A 1 200 ? 7.034 -5.718 -9.978 1.00 84.31 200 VAL A C 1
ATOM 1598 O O . VAL A 1 200 ? 7.305 -6.827 -10.447 1.00 84.31 200 VAL A O 1
ATOM 1601 N N . TYR A 1 201 ? 7.283 -5.403 -8.709 1.00 83.69 201 TYR A N 1
ATOM 1602 C CA . TYR A 1 201 ? 7.937 -6.302 -7.764 1.00 83.69 201 TYR A CA 1
ATOM 1603 C C . TYR A 1 201 ? 7.131 -7.602 -7.563 1.00 83.69 201 TYR A C 1
ATOM 1605 O O . TYR A 1 201 ? 7.696 -8.700 -7.630 1.00 83.69 201 TYR A O 1
ATOM 1613 N N . THR A 1 202 ? 5.800 -7.507 -7.433 1.00 77.19 202 THR A N 1
ATOM 1614 C CA . THR A 1 202 ? 4.903 -8.672 -7.277 1.00 77.19 202 THR A CA 1
ATOM 1615 C C . THR A 1 202 ? 4.956 -9.646 -8.462 1.00 77.19 202 THR A C 1
ATOM 1617 O O . THR A 1 202 ? 4.829 -10.857 -8.272 1.00 77.19 202 THR A O 1
ATOM 1620 N N . ARG A 1 203 ? 5.165 -9.157 -9.694 1.00 75.88 203 ARG A N 1
ATOM 1621 C CA . ARG A 1 203 ? 5.131 -9.971 -10.927 1.00 75.88 203 ARG A CA 1
ATOM 1622 C C . ARG A 1 203 ? 6.342 -10.900 -11.089 1.00 75.88 203 ARG A C 1
ATOM 1624 O O . ARG A 1 203 ? 6.429 -11.627 -12.071 1.00 75.88 203 ARG A O 1
ATOM 1631 N N . LYS A 1 204 ? 7.265 -10.917 -10.117 1.00 65.19 204 LYS A N 1
ATOM 1632 C CA . LYS A 1 204 ? 8.460 -11.782 -10.040 1.00 65.19 204 LYS A CA 1
ATOM 1633 C C . LYS A 1 204 ? 9.436 -11.683 -11.222 1.00 65.19 204 LYS A C 1
ATOM 1635 O O . LYS A 1 204 ? 10.402 -12.444 -11.250 1.00 65.19 204 LYS A O 1
ATOM 1640 N N . SER A 1 205 ? 9.281 -10.721 -12.128 1.00 58.16 205 SER A N 1
ATOM 1641 C CA . SER A 1 205 ? 10.126 -10.568 -13.316 1.00 58.16 205 SER A CA 1
ATOM 1642 C C . SER A 1 205 ? 10.562 -9.120 -13.522 1.00 58.16 205 SER A C 1
ATOM 1644 O O . SER A 1 205 ? 9.720 -8.227 -13.525 1.00 58.16 205 SER A O 1
ATOM 1646 N N . GLY A 1 206 ? 11.854 -8.896 -13.760 1.00 78.00 206 GLY A N 1
ATOM 1647 C CA . GLY A 1 206 ? 12.368 -7.601 -14.213 1.00 78.00 206 GLY A CA 1
ATOM 1648 C C . GLY A 1 206 ? 13.700 -7.209 -13.582 1.00 78.00 206 GLY A C 1
ATOM 1649 O O . GLY A 1 206 ? 14.067 -7.696 -12.511 1.00 78.00 206 GLY A O 1
ATOM 1650 N N . ASP A 1 207 ? 14.409 -6.309 -14.263 1.00 82.81 207 ASP A N 1
ATOM 1651 C CA . ASP A 1 207 ? 15.658 -5.703 -13.785 1.00 82.81 207 ASP A CA 1
ATOM 1652 C C . ASP A 1 207 ? 15.425 -4.935 -12.469 1.00 82.81 207 ASP A C 1
ATOM 1654 O O . ASP A 1 207 ? 16.199 -5.069 -11.525 1.00 82.81 207 ASP A O 1
ATOM 1658 N N . LEU A 1 208 ? 14.274 -4.263 -12.360 1.00 83.69 208 LEU A N 1
ATOM 1659 C CA . LEU A 1 208 ? 13.849 -3.483 -11.197 1.00 83.69 208 LEU A CA 1
ATOM 1660 C C . LEU A 1 208 ? 13.713 -4.312 -9.914 1.00 83.69 208 LEU A C 1
ATOM 1662 O O . LEU A 1 208 ? 14.212 -3.940 -8.861 1.00 83.69 208 LEU A O 1
ATOM 1666 N N . ARG A 1 209 ? 13.077 -5.486 -10.003 1.00 85.38 209 ARG A N 1
ATOM 1667 C CA . ARG A 1 209 ? 12.918 -6.380 -8.850 1.00 85.38 209 ARG A CA 1
ATOM 1668 C C . ARG A 1 209 ? 14.267 -6.897 -8.357 1.00 85.38 209 ARG A C 1
ATOM 1670 O O . ARG A 1 209 ? 14.466 -7.016 -7.154 1.00 85.38 209 ARG A O 1
ATOM 1677 N N . ARG A 1 210 ? 15.175 -7.242 -9.278 1.00 86.31 210 ARG A N 1
ATOM 1678 C CA . ARG A 1 210 ? 16.530 -7.686 -8.919 1.00 86.31 210 ARG A CA 1
ATOM 1679 C C . ARG A 1 210 ? 17.301 -6.576 -8.223 1.00 86.31 210 ARG A C 1
ATOM 1681 O O . ARG A 1 210 ? 17.935 -6.861 -7.220 1.00 86.31 210 ARG A O 1
ATOM 1688 N N . ALA A 1 211 ? 17.199 -5.353 -8.735 1.00 87.38 211 ALA A N 1
ATOM 1689 C CA . ALA A 1 211 ? 17.792 -4.177 -8.121 1.00 87.38 211 ALA A CA 1
ATOM 1690 C C . ALA A 1 211 ? 17.262 -3.943 -6.702 1.00 87.38 211 ALA A C 1
ATOM 1692 O O . ALA A 1 211 ? 18.052 -3.931 -5.771 1.00 87.38 211 ALA A O 1
ATOM 1693 N N . ILE A 1 212 ? 15.940 -3.879 -6.514 1.00 87.88 212 ILE A N 1
ATOM 1694 C CA . ILE A 1 212 ? 15.332 -3.673 -5.187 1.00 87.88 212 ILE A CA 1
ATOM 1695 C C . ILE A 1 212 ? 15.705 -4.806 -4.224 1.00 87.88 212 ILE A C 1
ATOM 1697 O O . ILE A 1 212 ? 16.026 -4.560 -3.071 1.00 87.88 212 ILE A O 1
ATOM 1701 N N . LYS A 1 213 ? 15.715 -6.059 -4.690 1.00 87.38 213 LYS A N 1
ATOM 1702 C CA . LYS A 1 213 ? 16.090 -7.199 -3.845 1.00 87.38 213 LYS A CA 1
ATOM 1703 C C . LYS A 1 213 ? 17.585 -7.222 -3.490 1.00 87.38 213 LYS A C 1
ATOM 1705 O O . LYS A 1 213 ? 17.939 -7.769 -2.454 1.00 87.38 213 LYS A O 1
ATOM 1710 N N . ALA A 1 214 ? 18.442 -6.701 -4.365 1.00 87.75 214 ALA A N 1
ATOM 1711 C CA . ALA A 1 214 ? 19.881 -6.583 -4.134 1.00 87.75 214 ALA A CA 1
ATOM 1712 C C . ALA A 1 214 ? 20.258 -5.301 -3.380 1.00 87.75 214 ALA A C 1
ATOM 1714 O O . ALA A 1 214 ? 21.381 -5.196 -2.899 1.00 87.75 214 ALA A O 1
ATOM 1715 N N . TRP A 1 215 ? 19.347 -4.329 -3.306 1.00 90.94 215 TRP A N 1
ATOM 1716 C CA . TRP A 1 215 ? 19.524 -3.139 -2.497 1.00 90.94 215 TRP A CA 1
ATOM 1717 C C . TRP A 1 215 ? 19.504 -3.557 -1.034 1.00 90.94 215 TRP A C 1
ATOM 1719 O O . TRP A 1 215 ? 18.501 -4.059 -0.534 1.00 90.94 215 TRP A O 1
ATOM 1729 N N . GLU A 1 216 ? 20.631 -3.376 -0.366 1.00 85.31 216 GLU A N 1
ATOM 1730 C CA . GLU A 1 216 ? 20.706 -3.427 1.081 1.00 85.31 216 GLU A CA 1
ATOM 1731 C C . GLU A 1 216 ? 20.474 -2.008 1.576 1.00 85.31 216 GLU A C 1
ATOM 1733 O O . GLU A 1 216 ? 21.095 -1.066 1.073 1.00 85.31 216 GLU A O 1
ATOM 1738 N N . LYS A 1 217 ? 19.560 -1.853 2.541 1.00 78.25 217 LYS A N 1
ATOM 1739 C CA . LYS A 1 217 ? 19.384 -0.575 3.222 1.00 78.25 217 LYS A CA 1
ATOM 1740 C C . LYS A 1 217 ? 20.770 -0.154 3.703 1.00 78.25 217 LYS A C 1
ATOM 1742 O O . LYS A 1 217 ? 21.395 -0.963 4.400 1.00 78.25 217 LYS A O 1
ATOM 1747 N N . PRO A 1 218 ? 21.282 1.031 3.312 1.00 76.31 218 PRO A N 1
ATOM 1748 C CA . PRO A 1 218 ? 22.526 1.504 3.883 1.00 76.31 218 PRO A CA 1
ATOM 1749 C C . PRO A 1 218 ? 22.307 1.445 5.385 1.00 76.31 218 PRO A C 1
ATOM 1751 O O . PRO A 1 218 ? 21.333 2.010 5.886 1.00 76.31 218 PRO A O 1
ATOM 1754 N N . VAL A 1 219 ? 23.126 0.650 6.080 1.00 73.88 219 VAL A N 1
ATOM 1755 C CA . VAL A 1 219 ? 23.181 0.742 7.531 1.00 73.88 219 VAL A CA 1
ATOM 1756 C C . VAL A 1 219 ? 23.430 2.217 7.737 1.00 73.88 219 VAL A C 1
ATOM 1758 O O . VAL A 1 219 ? 24.417 2.729 7.204 1.00 73.88 219 VAL A O 1
ATOM 1761 N N . ASP A 1 220 ? 22.477 2.913 8.360 1.00 59.19 220 ASP A N 1
ATOM 1762 C CA . ASP A 1 220 ? 22.748 4.235 8.878 1.00 59.19 220 ASP A CA 1
ATOM 1763 C C . ASP A 1 220 ? 23.954 3.978 9.763 1.00 59.19 220 ASP A C 1
ATOM 1765 O O . ASP A 1 220 ? 23.815 3.409 10.851 1.00 59.19 220 ASP A O 1
ATOM 1769 N N . ASP A 1 221 ? 25.152 4.242 9.230 1.00 47.56 221 ASP A N 1
ATOM 1770 C CA . ASP A 1 221 ? 26.353 4.374 10.012 1.00 47.56 221 ASP A CA 1
ATOM 1771 C C . ASP A 1 221 ? 25.884 5.385 11.016 1.00 47.56 221 ASP A C 1
ATOM 1773 O O . ASP A 1 221 ? 25.669 6.552 10.666 1.00 47.56 221 ASP A O 1
ATOM 1777 N N . VAL A 1 222 ? 25.566 4.871 12.212 1.00 49.50 222 VAL A N 1
ATOM 1778 C CA . VAL A 1 222 ? 25.213 5.656 13.369 1.00 49.50 222 VAL A CA 1
ATOM 1779 C C . VAL A 1 222 ? 26.178 6.791 13.247 1.00 49.50 222 VAL A C 1
ATOM 1781 O O . VAL A 1 222 ? 27.396 6.572 13.238 1.00 49.50 222 VAL A O 1
ATOM 1784 N N . VAL A 1 223 ? 25.627 7.977 13.008 1.00 47.19 223 VAL A N 1
ATOM 1785 C CA . VAL A 1 223 ? 26.366 9.201 13.153 1.00 47.19 223 VAL A CA 1
ATOM 1786 C C . VAL A 1 223 ? 26.703 9.162 14.635 1.00 47.19 223 VAL A C 1
ATOM 1788 O O . VAL A 1 223 ? 26.003 9.708 15.480 1.00 47.19 223 VAL A O 1
ATOM 1791 N N . ILE A 1 224 ? 27.767 8.427 14.972 1.00 45.50 224 ILE A N 1
ATOM 1792 C CA . ILE A 1 224 ? 28.648 8.708 16.067 1.00 45.50 224 ILE A CA 1
ATOM 1793 C C . ILE A 1 224 ? 29.130 10.059 15.617 1.00 45.50 224 ILE A C 1
ATOM 1795 O O . ILE A 1 224 ? 30.057 10.193 14.815 1.00 45.50 224 ILE A O 1
ATOM 1799 N N . VAL A 1 225 ? 28.340 11.048 16.024 1.00 46.09 225 VAL A N 1
ATOM 1800 C CA . VAL A 1 225 ? 28.641 12.449 15.961 1.00 46.09 225 VAL A CA 1
ATOM 1801 C C . VAL A 1 225 ? 30.105 12.497 16.342 1.00 46.09 225 VAL A C 1
ATOM 1803 O O . VAL A 1 225 ? 30.492 12.178 17.468 1.00 46.09 225 VAL A O 1
ATOM 1806 N N . ARG A 1 226 ? 30.948 12.790 15.356 1.00 44.88 226 ARG A N 1
ATOM 1807 C CA . ARG A 1 226 ? 32.402 12.814 15.491 1.00 44.88 226 ARG A CA 1
ATOM 1808 C C . ARG A 1 226 ? 32.826 14.039 16.316 1.00 44.88 226 ARG A C 1
ATOM 1810 O O . ARG A 1 226 ? 33.887 14.601 16.083 1.00 44.88 226 ARG A O 1
ATOM 1817 N N . GLU A 1 227 ? 32.003 14.449 17.283 1.00 47.69 227 GLU A N 1
ATOM 1818 C CA . GLU A 1 227 ? 32.283 15.423 18.337 1.00 47.69 227 GLU A CA 1
ATOM 1819 C C . GLU A 1 227 ? 33.091 14.801 19.484 1.00 47.69 227 GLU A C 1
ATOM 1821 O O . GLU A 1 227 ? 33.684 15.524 20.280 1.00 47.69 227 GLU A O 1
ATOM 1826 N N . SER A 1 228 ? 33.237 13.473 19.552 1.00 52.56 228 SER A N 1
ATOM 1827 C CA . SER A 1 228 ? 34.120 12.852 20.553 1.00 52.56 228 SER A CA 1
ATOM 1828 C C . SER A 1 228 ? 35.608 13.119 20.281 1.00 52.56 228 SER A C 1
ATOM 1830 O O . SER A 1 228 ? 36.422 13.080 21.204 1.00 52.56 228 SER A O 1
ATOM 1832 N N . ASN A 1 229 ? 35.981 13.447 19.036 1.00 52.25 229 ASN A N 1
ATOM 1833 C CA . ASN A 1 229 ? 37.379 13.696 18.682 1.00 52.25 229 ASN A CA 1
ATOM 1834 C C . ASN A 1 229 ? 37.841 15.129 18.930 1.00 52.25 229 ASN A C 1
ATOM 1836 O O . ASN A 1 229 ? 39.042 15.329 19.060 1.00 52.25 229 ASN A O 1
ATOM 1840 N N . THR A 1 230 ? 36.959 16.122 19.063 1.00 57.06 230 THR A N 1
ATOM 1841 C CA . THR A 1 230 ? 37.399 17.449 19.517 1.00 57.06 230 THR A CA 1
ATOM 1842 C C . THR A 1 230 ? 37.702 17.417 21.008 1.00 57.06 230 THR A C 1
ATOM 1844 O O . THR A 1 230 ? 38.775 17.858 21.399 1.00 57.06 230 THR A O 1
ATOM 1847 N N . MET A 1 231 ? 36.851 16.810 21.841 1.00 58.91 231 MET A N 1
ATOM 1848 C CA . MET A 1 231 ? 37.131 16.662 23.278 1.00 58.91 231 MET A CA 1
ATOM 1849 C C . MET A 1 231 ? 38.389 15.828 23.544 1.00 58.91 231 MET A C 1
ATOM 1851 O O . MET A 1 231 ? 39.249 16.270 24.299 1.00 58.91 231 MET A O 1
ATOM 1855 N N . ALA A 1 232 ? 38.556 14.670 22.894 1.00 65.38 232 ALA A N 1
ATOM 1856 C CA . ALA A 1 232 ? 39.761 13.853 23.065 1.00 65.38 232 ALA A CA 1
ATOM 1857 C C . ALA A 1 232 ? 41.029 14.562 22.557 1.00 65.38 232 ALA A C 1
ATOM 1859 O O . ALA A 1 232 ? 42.079 14.472 23.193 1.00 65.38 232 ALA A O 1
ATOM 1860 N N . PHE A 1 233 ? 40.937 15.320 21.457 1.00 70.50 233 PHE A N 1
ATOM 1861 C CA . PHE A 1 233 ? 42.053 16.116 20.946 1.00 70.50 233 PHE A CA 1
ATOM 1862 C C . PHE A 1 233 ? 42.390 17.289 21.873 1.00 70.50 233 PHE A C 1
ATOM 1864 O O . PHE A 1 233 ? 43.561 17.508 22.160 1.00 70.50 233 PHE A O 1
ATOM 1871 N N . TRP A 1 234 ? 41.399 17.993 22.428 1.00 77.44 234 TRP A N 1
ATOM 1872 C CA . TRP A 1 234 ? 41.624 19.043 23.427 1.00 77.44 234 TRP A CA 1
ATOM 1873 C C . TRP A 1 234 ? 42.164 18.480 24.744 1.00 77.44 234 TRP A C 1
ATOM 1875 O O . TRP A 1 234 ? 43.075 19.074 25.314 1.00 77.44 234 TRP A O 1
ATOM 1885 N N . ILE A 1 235 ? 41.693 17.313 25.195 1.00 77.50 235 ILE A N 1
ATOM 1886 C CA . ILE A 1 235 ? 42.249 16.614 26.361 1.00 77.50 235 ILE A CA 1
ATOM 1887 C C . ILE A 1 235 ? 43.707 16.244 26.097 1.00 77.50 235 ILE A C 1
ATOM 1889 O O . ILE A 1 235 ? 44.547 16.548 26.935 1.00 77.50 235 ILE A O 1
ATOM 1893 N N . LEU A 1 236 ? 44.037 15.669 24.935 1.00 78.44 236 LEU A N 1
ATOM 1894 C CA . LEU A 1 236 ? 45.418 15.337 24.569 1.00 78.44 236 LEU A CA 1
ATOM 1895 C C . LEU A 1 236 ? 46.302 16.579 24.447 1.00 78.44 236 LEU A C 1
ATOM 1897 O O . LEU A 1 236 ? 47.424 16.557 24.937 1.00 78.44 236 LEU A O 1
ATOM 1901 N N . VAL A 1 237 ? 45.810 17.671 23.858 1.00 78.88 237 VAL A N 1
ATOM 1902 C CA . VAL A 1 237 ? 46.552 18.937 23.757 1.00 78.88 237 VAL A CA 1
ATOM 1903 C C . VAL A 1 237 ? 46.791 19.538 25.144 1.00 78.88 237 VAL A C 1
ATOM 1905 O O . VAL A 1 237 ? 47.916 19.929 25.444 1.00 78.88 237 VAL A O 1
ATOM 1908 N N . VAL A 1 238 ? 45.790 19.550 26.031 1.00 79.94 238 VAL A N 1
ATOM 1909 C CA . VAL A 1 238 ? 45.948 20.013 27.421 1.00 79.94 238 VAL A CA 1
ATOM 1910 C C . VAL A 1 238 ? 46.911 19.110 28.192 1.00 79.94 238 VAL A C 1
ATOM 1912 O O . VAL A 1 238 ? 47.781 19.619 28.898 1.00 79.94 238 VAL A O 1
ATOM 1915 N N . PHE A 1 239 ? 46.821 17.788 28.021 1.00 79.62 239 PHE A N 1
ATOM 1916 C CA . PHE A 1 239 ? 47.742 16.835 28.642 1.00 79.62 239 PHE A CA 1
ATOM 1917 C C . PHE A 1 239 ? 49.174 17.040 28.145 1.00 79.62 239 PHE A C 1
ATOM 1919 O O . PHE A 1 239 ? 50.104 17.054 28.943 1.00 79.62 239 PHE A O 1
ATOM 1926 N N . PHE A 1 240 ? 49.362 17.259 26.843 1.00 79.06 240 PHE A N 1
ATOM 1927 C CA . PHE A 1 240 ? 50.675 17.470 26.239 1.00 79.06 240 PHE A CA 1
ATOM 1928 C C . PHE A 1 240 ? 51.294 18.800 26.686 1.00 79.06 240 PHE A C 1
ATOM 1930 O O . PHE A 1 240 ? 52.472 18.843 27.039 1.00 79.06 240 PHE A O 1
ATOM 1937 N N . VAL A 1 241 ? 50.495 19.870 26.765 1.00 73.94 241 VAL A N 1
ATOM 1938 C CA . VAL A 1 241 ? 50.929 21.166 27.311 1.00 73.94 241 VAL A CA 1
ATOM 1939 C C . VAL A 1 241 ? 51.264 21.043 28.799 1.00 73.94 241 VAL A C 1
ATOM 1941 O O . VAL A 1 241 ? 52.316 21.520 29.216 1.00 73.94 241 VAL A O 1
ATOM 1944 N N . MET A 1 242 ? 50.456 20.351 29.605 1.00 73.81 242 MET A N 1
ATOM 1945 C CA . MET A 1 242 ? 50.775 20.116 31.019 1.00 73.81 242 MET A CA 1
ATOM 1946 C C . MET A 1 242 ? 52.040 19.268 31.194 1.00 73.81 242 MET A C 1
ATOM 1948 O O . MET A 1 242 ? 52.909 19.630 31.985 1.00 73.81 242 MET A O 1
ATOM 1952 N N . CYS A 1 243 ? 52.199 18.190 30.427 1.00 74.25 243 CYS A N 1
ATOM 1953 C CA . CYS A 1 243 ? 53.380 17.332 30.486 1.00 74.25 243 CYS A CA 1
ATOM 1954 C C . CYS A 1 243 ? 54.655 18.010 29.979 1.00 74.25 243 CYS A C 1
ATOM 1956 O O . CYS A 1 243 ? 55.730 17.603 30.402 1.00 74.25 243 CYS A O 1
ATOM 1958 N N . LEU A 1 244 ? 54.575 19.020 29.109 1.00 68.56 244 LEU A N 1
ATOM 1959 C CA . LEU A 1 244 ? 55.754 19.770 28.659 1.00 68.56 244 LEU A CA 1
ATOM 1960 C C . LEU A 1 244 ? 56.065 20.983 29.537 1.00 68.56 244 LEU A C 1
ATOM 1962 O O . LEU A 1 244 ? 57.236 21.282 29.758 1.00 68.56 244 LEU A O 1
ATOM 1966 N N . VAL A 1 245 ? 55.054 21.668 30.074 1.00 63.56 245 VAL A N 1
ATOM 1967 C CA . VAL A 1 245 ? 55.257 22.898 30.856 1.00 63.56 245 VAL A CA 1
ATOM 1968 C C . VAL A 1 245 ? 55.567 22.601 32.330 1.00 63.56 245 VAL A C 1
ATOM 1970 O O . VAL A 1 245 ? 56.399 23.286 32.926 1.00 63.56 245 VAL A O 1
ATOM 1973 N N . LEU A 1 246 ? 54.983 21.553 32.926 1.00 58.09 246 LEU A N 1
ATOM 1974 C CA . LEU A 1 246 ? 55.209 21.215 34.341 1.00 58.09 246 LEU A CA 1
ATOM 1975 C C . LEU A 1 246 ? 56.618 20.683 34.680 1.00 58.09 246 LEU A C 1
ATOM 1977 O O . LEU A 1 246 ? 57.123 21.030 35.750 1.00 58.09 246 LEU A O 1
ATOM 1981 N N . PRO A 1 247 ? 57.314 19.890 33.841 1.00 57.00 247 PRO A N 1
ATOM 1982 C CA . PRO A 1 247 ? 58.674 19.480 34.173 1.00 57.00 247 PRO A CA 1
ATOM 1983 C C . PRO A 1 247 ? 59.689 20.610 34.000 1.00 57.00 247 PRO A C 1
ATOM 1985 O O . PRO A 1 247 ? 60.709 20.593 34.681 1.00 57.00 247 PRO A O 1
ATOM 1988 N N . VAL A 1 248 ? 59.422 21.617 33.160 1.00 56.94 248 VAL A N 1
ATOM 1989 C CA . VAL A 1 248 ? 60.346 22.751 32.985 1.00 56.94 248 VAL A CA 1
ATOM 1990 C C . VAL A 1 248 ? 60.321 23.671 34.210 1.00 56.94 248 VAL A C 1
ATOM 1992 O O . VAL A 1 248 ? 61.376 24.113 34.660 1.00 56.94 248 VAL A O 1
ATOM 1995 N N . THR A 1 249 ? 59.162 23.884 34.839 1.00 54.50 249 THR A N 1
ATOM 1996 C CA . THR A 1 249 ? 59.083 24.654 36.095 1.00 54.50 249 THR A CA 1
ATOM 1997 C C . THR A 1 249 ? 59.612 23.867 37.299 1.00 54.50 249 THR A C 1
ATOM 1999 O O . THR A 1 249 ? 60.284 24.442 38.156 1.00 54.50 249 THR A O 1
ATOM 2002 N N . ALA A 1 250 ? 59.419 22.543 37.331 1.00 53.47 250 ALA A N 1
ATOM 2003 C CA . ALA A 1 250 ? 60.002 21.671 38.357 1.00 53.47 250 ALA A CA 1
ATOM 2004 C C . ALA A 1 250 ? 61.529 21.493 38.222 1.00 53.47 250 ALA A C 1
ATOM 2006 O O . ALA A 1 250 ? 62.196 21.168 39.203 1.00 53.47 250 ALA A O 1
ATOM 2007 N N . TRP A 1 251 ? 62.101 21.712 37.033 1.00 51.62 251 TRP A N 1
ATOM 2008 C CA . TRP A 1 251 ? 63.552 21.672 36.826 1.00 51.62 251 TRP A CA 1
ATOM 2009 C C . TRP A 1 251 ? 64.235 23.004 37.169 1.00 51.62 251 TRP A C 1
ATOM 2011 O O . TRP A 1 251 ? 65.371 23.002 37.640 1.00 51.62 251 TRP A O 1
ATOM 2021 N N . VAL A 1 252 ? 63.530 24.133 37.023 1.00 54.62 252 VAL A N 1
ATOM 2022 C CA . VAL A 1 252 ? 64.025 25.462 37.430 1.00 54.62 252 VAL A CA 1
ATOM 2023 C C . VAL A 1 252 ? 63.919 25.679 38.950 1.00 54.62 252 VAL A C 1
ATOM 2025 O O . VAL A 1 252 ? 64.789 26.319 39.539 1.00 54.62 252 VAL A O 1
ATOM 2028 N N . CYS A 1 253 ? 62.938 25.080 39.630 1.00 50.59 253 CYS A N 1
ATOM 2029 C CA . CYS A 1 253 ? 62.898 25.027 41.095 1.00 50.59 253 CYS A CA 1
ATOM 2030 C C . CYS A 1 253 ? 63.533 23.725 41.596 1.00 50.59 253 CYS A C 1
ATOM 2032 O O . CYS A 1 253 ? 62.848 22.724 41.771 1.00 50.59 253 CYS A O 1
ATOM 2034 N N . GLY A 1 254 ? 64.848 23.736 41.827 1.00 55.94 254 GLY A N 1
ATOM 2035 C CA . GLY A 1 254 ? 65.638 22.577 42.251 1.00 55.94 254 GLY A CA 1
ATOM 2036 C C . GLY A 1 254 ? 65.079 21.802 43.452 1.00 55.94 254 GLY A C 1
ATOM 2037 O O . GLY A 1 254 ? 65.476 22.028 44.593 1.00 55.94 254 GLY A O 1
ATOM 2038 N N . VAL A 1 255 ? 64.232 20.802 43.192 1.00 49.06 255 VAL A N 1
ATOM 2039 C CA . VAL A 1 255 ? 63.849 19.789 44.180 1.00 49.06 255 VAL A CA 1
ATOM 2040 C C . VAL A 1 255 ? 64.820 18.625 44.070 1.00 49.06 255 VAL A C 1
ATOM 2042 O O . VAL A 1 255 ? 64.679 17.656 43.323 1.00 49.06 255 VAL A O 1
ATOM 2045 N N . HIS A 1 256 ? 65.871 18.786 44.854 1.00 46.75 256 HIS A N 1
ATOM 2046 C CA . HIS A 1 256 ? 66.910 17.819 45.113 1.00 46.75 256 HIS A CA 1
ATOM 2047 C C . HIS A 1 256 ? 66.319 16.560 45.783 1.00 46.75 256 HIS A C 1
ATOM 2049 O O . HIS A 1 256 ? 65.765 16.614 46.875 1.00 46.75 256 HIS A O 1
ATOM 2055 N N . LYS A 1 257 ? 66.476 15.412 45.115 1.00 54.94 257 LYS A N 1
ATOM 2056 C CA . LYS A 1 257 ? 66.674 14.063 45.683 1.00 54.94 257 LYS A CA 1
ATOM 2057 C C . LYS A 1 257 ? 65.993 13.771 47.037 1.00 54.94 257 LYS A C 1
ATOM 2059 O O . LYS A 1 257 ? 66.671 13.660 48.055 1.00 54.94 257 LYS A O 1
ATOM 2064 N N . THR A 1 258 ? 64.700 13.454 47.036 1.00 58.06 258 THR A N 1
ATOM 2065 C CA . THR A 1 258 ? 64.101 12.658 48.123 1.00 58.06 258 THR A CA 1
ATOM 2066 C C . THR A 1 258 ? 63.561 11.334 47.583 1.00 58.06 258 THR A C 1
ATOM 2068 O O . THR A 1 258 ? 62.943 11.248 46.522 1.00 58.06 258 THR A O 1
ATOM 2071 N N . VAL A 1 259 ? 63.848 10.249 48.309 1.00 59.12 259 VAL A N 1
ATOM 2072 C CA . VAL A 1 259 ? 63.519 8.856 47.946 1.00 59.12 259 VAL A CA 1
ATOM 2073 C C . VAL A 1 259 ? 62.006 8.632 47.770 1.00 59.12 259 VAL A C 1
ATOM 2075 O O . VAL A 1 259 ? 61.600 7.699 47.077 1.00 59.12 259 VAL A O 1
ATOM 2078 N N . GLN A 1 260 ? 61.162 9.514 48.314 1.00 56.69 260 GLN A N 1
ATOM 2079 C CA . GLN A 1 260 ? 59.709 9.434 48.162 1.00 56.69 260 GLN A CA 1
ATOM 2080 C C . GLN A 1 260 ? 59.204 9.756 46.747 1.00 56.69 260 GLN A C 1
ATOM 2082 O O . GLN A 1 260 ? 58.265 9.101 46.296 1.00 56.69 260 GLN A O 1
ATOM 2087 N N . GLY A 1 261 ? 59.860 10.647 45.992 1.00 55.16 261 GLY A N 1
ATOM 2088 C CA . GLY A 1 261 ? 59.409 11.007 44.638 1.00 55.16 261 GLY A CA 1
ATOM 2089 C C . GLY A 1 261 ? 59.408 9.821 43.664 1.00 55.16 261 GLY A C 1
ATOM 2090 O O . GLY A 1 261 ? 58.501 9.669 42.849 1.00 55.16 261 GLY A O 1
ATOM 2091 N N . ARG A 1 262 ? 60.361 8.889 43.812 1.00 62.41 262 ARG A N 1
ATOM 2092 C CA . ARG A 1 262 ? 60.439 7.685 42.963 1.00 62.41 262 ARG A CA 1
ATOM 2093 C C . ARG A 1 262 ? 59.304 6.686 43.202 1.00 62.41 262 ARG A C 1
ATOM 2095 O O . ARG A 1 262 ? 59.002 5.910 42.297 1.00 62.41 262 ARG A O 1
ATOM 2102 N N . LYS A 1 263 ? 58.686 6.675 44.389 1.00 72.19 263 LYS A N 1
ATOM 2103 C CA . LYS A 1 263 ? 57.539 5.794 44.671 1.00 72.19 263 LYS A CA 1
ATOM 2104 C C . LYS A 1 263 ? 56.264 6.326 44.025 1.00 72.19 263 LYS A C 1
ATOM 2106 O O . LYS A 1 263 ? 55.546 5.546 43.412 1.00 72.19 263 LYS A O 1
ATOM 2111 N N . VAL A 1 264 ? 56.048 7.639 44.081 1.00 71.31 264 VAL A N 1
ATOM 2112 C CA . VAL A 1 264 ? 54.871 8.291 43.486 1.00 71.31 264 VAL A CA 1
ATOM 2113 C C . VAL A 1 264 ? 54.884 8.164 41.961 1.00 71.31 264 VAL A C 1
ATOM 2115 O O . VAL A 1 264 ? 53.891 7.747 41.378 1.00 71.31 264 VAL A O 1
ATOM 2118 N N . VAL A 1 265 ? 56.034 8.383 41.313 1.00 70.31 265 VAL A N 1
ATOM 2119 C CA . VAL A 1 265 ? 56.150 8.219 39.849 1.00 70.31 265 VAL A CA 1
ATOM 2120 C C . VAL A 1 265 ? 55.876 6.773 39.412 1.00 70.31 265 VAL A C 1
ATOM 2122 O O . VAL A 1 265 ? 55.206 6.548 38.408 1.00 70.31 265 VAL A O 1
ATOM 2125 N N . LYS A 1 266 ? 56.333 5.774 40.182 1.00 77.19 266 LYS A N 1
ATOM 2126 C CA . LYS A 1 266 ? 56.046 4.358 39.891 1.00 77.19 266 LYS A CA 1
ATOM 2127 C C . LYS A 1 266 ? 54.583 3.975 40.117 1.00 77.19 266 LYS A C 1
ATOM 2129 O O . LYS A 1 266 ? 54.119 3.053 39.455 1.00 77.19 266 LYS A O 1
ATOM 2134 N N . GLN A 1 267 ? 53.895 4.630 41.051 1.00 81.69 267 GLN A N 1
ATOM 2135 C CA . GLN A 1 267 ? 52.472 4.413 41.314 1.00 81.69 267 GLN A CA 1
ATOM 2136 C C . GLN A 1 267 ? 51.630 4.965 40.157 1.00 81.69 267 GLN A C 1
ATOM 2138 O O . GLN A 1 267 ? 50.854 4.220 39.566 1.00 81.69 267 GLN A O 1
ATOM 2143 N N . ILE A 1 268 ? 51.890 6.214 39.753 1.00 75.19 268 ILE A N 1
ATOM 2144 C CA . ILE A 1 268 ? 51.198 6.875 38.635 1.00 75.19 268 ILE A CA 1
ATOM 2145 C C . ILE A 1 268 ? 51.406 6.100 37.328 1.00 75.19 268 ILE A C 1
ATOM 2147 O O . ILE A 1 268 ? 50.451 5.840 36.604 1.00 75.19 268 ILE A O 1
ATOM 2151 N N . ALA A 1 269 ? 52.634 5.645 37.051 1.00 77.44 269 ALA A N 1
ATOM 2152 C CA . ALA A 1 269 ? 52.911 4.841 35.861 1.00 77.44 269 ALA A CA 1
ATOM 2153 C C . ALA A 1 269 ? 52.122 3.518 35.833 1.00 77.44 269 ALA A C 1
ATOM 2155 O O . ALA A 1 269 ? 51.738 3.064 34.760 1.00 77.44 269 ALA A O 1
ATOM 2156 N N . ARG A 1 270 ? 51.865 2.908 36.999 1.00 85.12 270 ARG A N 1
ATOM 2157 C CA . ARG A 1 270 ? 51.099 1.659 37.106 1.00 85.12 270 ARG A CA 1
ATOM 2158 C C . ARG A 1 270 ? 49.609 1.889 36.858 1.00 85.12 270 ARG A C 1
ATOM 2160 O O . ARG A 1 270 ? 48.996 1.119 36.132 1.00 85.12 270 ARG A O 1
ATOM 2167 N N . GLU A 1 271 ? 49.057 2.964 37.410 1.00 84.12 271 GLU A N 1
ATOM 2168 C CA . GLU A 1 271 ? 47.647 3.328 37.227 1.00 84.12 271 GLU A CA 1
ATOM 2169 C C . GLU A 1 271 ? 47.346 3.708 35.771 1.00 84.12 271 GLU A C 1
ATOM 2171 O O . GLU A 1 271 ? 46.351 3.252 35.214 1.00 84.12 271 GLU A O 1
ATOM 2176 N N . MET A 1 272 ? 48.250 4.433 35.101 1.00 74.56 272 MET A N 1
ATOM 2177 C CA . MET A 1 272 ? 48.096 4.733 33.671 1.00 74.56 272 MET A CA 1
ATOM 2178 C C . MET A 1 272 ? 48.133 3.473 32.791 1.00 74.56 272 MET A C 1
ATOM 2180 O O . MET A 1 272 ? 47.440 3.412 31.778 1.00 74.56 272 MET A O 1
ATOM 2184 N N . GLN A 1 273 ? 48.905 2.454 33.179 1.00 81.88 273 GLN A N 1
ATOM 2185 C CA . GLN A 1 273 ? 48.991 1.193 32.441 1.00 81.88 273 GLN A CA 1
ATOM 2186 C C . GLN A 1 273 ? 47.728 0.330 32.583 1.00 81.88 273 GLN A C 1
ATOM 2188 O O . GLN A 1 273 ? 47.391 -0.405 31.658 1.00 81.88 273 GLN A O 1
ATOM 2193 N N . GLU A 1 274 ? 47.035 0.416 33.719 1.00 82.94 274 GLU A N 1
ATOM 2194 C CA . GLU A 1 274 ? 45.759 -0.274 33.946 1.00 82.94 274 GLU A CA 1
ATOM 2195 C C . GLU A 1 274 ? 44.616 0.395 33.171 1.00 82.94 274 GLU A C 1
ATOM 2197 O O . GLU A 1 274 ? 43.837 -0.294 32.516 1.00 82.94 274 GLU A O 1
ATOM 2202 N N . VAL A 1 275 ? 44.567 1.733 33.138 1.00 71.56 275 VAL A N 1
ATOM 2203 C CA . VAL A 1 275 ? 43.569 2.473 32.340 1.00 71.56 275 VAL A CA 1
ATOM 2204 C C . VAL A 1 275 ? 43.711 2.165 30.845 1.00 71.56 275 VAL A C 1
ATOM 2206 O O . VAL A 1 275 ? 42.710 1.928 30.173 1.00 71.56 275 VAL A O 1
ATOM 2209 N N . ALA A 1 276 ? 44.945 2.075 30.337 1.00 70.19 276 ALA A N 1
ATOM 2210 C CA . ALA A 1 276 ? 45.218 1.746 28.935 1.00 70.19 276 ALA A CA 1
ATOM 2211 C C . ALA A 1 276 ? 44.851 0.305 28.533 1.00 70.19 276 ALA A C 1
ATOM 2213 O O . ALA A 1 276 ? 44.762 0.020 27.347 1.00 70.19 276 ALA A O 1
ATOM 2214 N N . LYS A 1 277 ? 44.676 -0.617 29.490 1.00 76.12 277 LYS A N 1
ATOM 2215 C CA . LYS A 1 277 ? 44.189 -1.982 29.214 1.00 76.12 277 LYS A CA 1
ATOM 2216 C C . LYS A 1 277 ? 42.667 -2.096 29.268 1.00 76.12 277 LYS A C 1
ATOM 2218 O O . LYS A 1 277 ? 42.123 -3.071 28.765 1.00 76.12 277 LYS A O 1
ATOM 2223 N N . ALA A 1 278 ? 42.006 -1.163 29.950 1.00 65.38 278 ALA A N 1
ATOM 2224 C CA . ALA A 1 278 ? 40.557 -1.148 30.124 1.00 65.38 278 ALA A CA 1
ATOM 2225 C C . ALA A 1 278 ? 39.819 -0.411 28.990 1.00 65.38 278 ALA A C 1
ATOM 2227 O O . ALA A 1 278 ? 38.590 -0.429 28.958 1.00 65.38 278 ALA A O 1
ATOM 2228 N N . THR A 1 279 ? 40.565 0.240 28.094 1.00 55.47 279 THR A N 1
ATOM 2229 C CA . THR A 1 279 ? 40.084 0.884 26.862 1.00 55.47 279 THR A CA 1
ATOM 2230 C C . THR A 1 279 ? 40.461 0.042 25.656 1.00 55.47 279 THR A C 1
ATOM 2232 O O . THR A 1 279 ? 39.644 0.006 24.712 1.00 55.47 279 THR A O 1
#

Sequence (279 aa):
DAAEKPFLGNSLEKADSSGEKGEKVADTAPKEGDDRIQADEIEELFDRFDEDSNGFLNRKELFQYFVATTPPDSVMGKKYQQKDYFNLVRYREFCKSVGADPLTGLTLENIKSAYEKHYGYAHKDWVVTAGMRSLKIPREEKQHVKDAFAHFDLDSNGFLNWPEVQKMAPTMRLEKYESLATALNADVSEGVDLHGIIKVYTRKSGDLRRAIKAWEKPVDDVVIVRESNTMAFWILVVFFVMCLVLPVTAWVCGVHKTVQGRKVVKQIAREMQEVAKAT

Radius of gyration: 35.53 Å; chains: 1; bounding box: 118×63×72 Å

Secondary structure (DSSP, 8-state):
--PPPP--------------------------S-----HHHHHHHHHHH-SS-SSSB-HHHHHHHHHHHS-TTSHHHHHHTSTTSS-HHHHHHHHHHTT--TTT-B-HHHHHHHHHTT-SS--TTHHHHHHTTS----HHHHHHHHHHHHHH-SS-SSEE-HHHHHHH-TT--HHHHHHHHHHHT--TTT-EEHHHHHHHHHTT-SHHHHHHHH-PPP-------TTHHHHHHHHHHHHHHHHHHHHHHHHHTT----TTHHHHHHHHHHHHHHHHHH-

Organism: NCBI:txid91324

InterPro domains:
  IPR002048 EF-hand domain [PS50222] (37-72)
  IPR002048 EF-hand domain [PS50222] (140-175)
  IPR002048 EF-hand domain [SM00054] (41-69)
  IPR002048 EF-hand domain [SM00054] (144-172)
  IPR011992 EF-hand domain pair [SSF47473] (38-177)
  IPR018247 EF-Hand 1, calcium-binding site [PS00018] (50-62)
  IPR018247 EF-Hand 1, calcium-binding site [PS00018] (153-165)

pLDDT: mean 73.23, std 18.29, range [34.25, 95.44]